Protein AF-A0A2S7L2B2-F1 (afdb_monomer_lite)

Structure (mmCIF, N/CA/C/O backbone):
data_AF-A0A2S7L2B2-F1
#
_entry.id   AF-A0A2S7L2B2-F1
#
loop_
_atom_site.group_PDB
_atom_site.id
_atom_site.type_symbol
_atom_site.label_atom_id
_atom_site.label_alt_id
_atom_site.label_comp_id
_atom_site.label_asym_id
_atom_site.label_entity_id
_atom_site.label_seq_id
_atom_site.pdbx_PDB_ins_code
_atom_site.Cartn_x
_atom_site.Cartn_y
_atom_site.Cartn_z
_atom_site.occupancy
_atom_site.B_iso_or_equiv
_atom_site.auth_seq_id
_atom_site.auth_comp_id
_atom_site.auth_asym_id
_atom_site.auth_atom_id
_atom_site.pdbx_PDB_model_num
ATOM 1 N N . MET A 1 1 ? 0.426 -45.018 37.851 1.00 43.03 1 MET A N 1
ATOM 2 C CA . MET A 1 1 ? 1.052 -44.126 36.850 1.00 43.03 1 MET A CA 1
ATOM 3 C C . MET A 1 1 ? -0.044 -43.405 36.072 1.00 43.03 1 MET A C 1
ATOM 5 O O . MET A 1 1 ? -0.563 -43.956 35.114 1.00 43.03 1 MET A O 1
ATOM 9 N N . LYS A 1 2 ? -0.453 -42.211 36.516 1.00 37.59 2 LYS A N 1
ATOM 10 C CA . LYS A 1 2 ? -1.271 -41.289 35.715 1.00 37.59 2 LYS A CA 1
ATOM 11 C C . LYS A 1 2 ? -0.342 -40.147 35.320 1.00 37.59 2 LYS A C 1
ATOM 13 O O . LYS A 1 2 ? 0.119 -39.420 36.193 1.00 37.59 2 LYS A O 1
ATOM 18 N N . LYS A 1 3 ? 0.009 -40.067 34.036 1.00 42.34 3 LYS A N 1
ATOM 19 C CA . LYS A 1 3 ? 0.736 -38.924 33.480 1.00 42.34 3 LYS A CA 1
ATOM 20 C C . LYS A 1 3 ? -0.211 -37.726 33.550 1.00 42.34 3 LYS A C 1
ATOM 22 O O . LYS A 1 3 ? -1.186 -37.672 32.808 1.00 42.34 3 LYS A O 1
ATOM 27 N N . LEU A 1 4 ? 0.031 -36.838 34.507 1.00 37.41 4 LEU A N 1
ATOM 28 C CA . LEU A 1 4 ? -0.617 -35.538 34.593 1.00 37.41 4 LEU A CA 1
ATOM 29 C C . LEU A 1 4 ? -0.019 -34.690 33.468 1.00 37.41 4 LEU A C 1
ATOM 31 O O . LEU A 1 4 ? 1.122 -34.249 33.567 1.00 37.41 4 LEU A O 1
ATOM 35 N N . TYR A 1 5 ? -0.749 -34.555 32.361 1.00 43.72 5 TYR A N 1
ATOM 36 C CA . TYR A 1 5 ? -0.417 -33.574 31.336 1.00 43.72 5 TYR A CA 1
ATOM 37 C C . TYR A 1 5 ? -0.595 -32.193 31.966 1.00 43.72 5 TYR A C 1
ATOM 39 O O . TYR A 1 5 ? -1.714 -31.738 32.193 1.00 43.72 5 TYR A O 1
ATOM 47 N N . LEU A 1 6 ? 0.528 -31.563 32.300 1.00 42.09 6 LEU A N 1
ATOM 48 C CA . LEU A 1 6 ? 0.604 -30.139 32.568 1.00 42.09 6 LEU A CA 1
ATOM 49 C C . LEU A 1 6 ? 0.224 -29.436 31.260 1.00 42.09 6 LEU A C 1
ATOM 51 O O . LEU A 1 6 ? 1.034 -29.341 30.342 1.00 42.09 6 LEU A O 1
ATOM 55 N N . LEU A 1 7 ? -1.037 -29.019 31.150 1.00 49.44 7 LEU A N 1
ATOM 56 C CA . LEU A 1 7 ? -1.476 -28.059 30.146 1.00 49.44 7 LEU A CA 1
ATOM 57 C C . LEU A 1 7 ? -0.736 -26.758 30.465 1.00 49.44 7 LEU A C 1
ATOM 59 O O . LEU A 1 7 ? -1.117 -26.010 31.364 1.00 49.44 7 LEU A O 1
ATOM 63 N N . LEU A 1 8 ? 0.392 -26.551 29.791 1.00 44.84 8 LEU A N 1
ATOM 64 C CA . LEU A 1 8 ? 1.130 -25.302 29.809 1.00 44.84 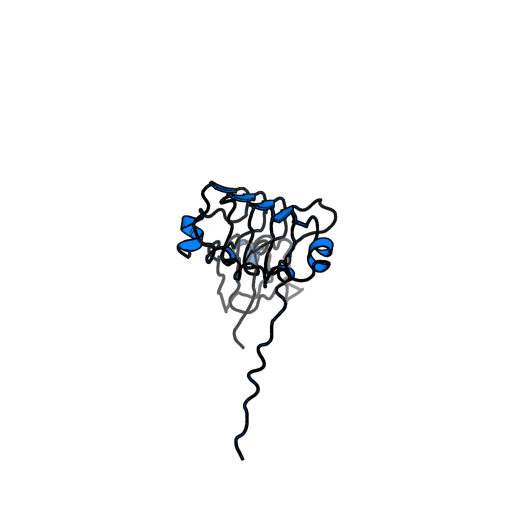8 LEU A CA 1
ATOM 65 C C . LEU A 1 8 ? 0.244 -24.272 29.092 1.00 44.84 8 LEU A C 1
ATOM 67 O O . LEU A 1 8 ? 0.303 -24.131 27.874 1.00 44.84 8 LEU A O 1
ATOM 71 N N . LEU A 1 9 ? -0.649 -23.609 29.831 1.00 51.00 9 LEU A N 1
ATOM 72 C CA . LEU A 1 9 ? -1.279 -22.375 29.373 1.00 51.00 9 LEU A CA 1
ATOM 73 C C . LEU A 1 9 ? -0.153 -21.348 29.258 1.00 51.00 9 LEU A C 1
ATOM 75 O O . LEU A 1 9 ? 0.215 -20.699 30.236 1.00 51.00 9 LEU A O 1
ATOM 79 N N . ILE A 1 10 ? 0.454 -21.260 28.077 1.00 50.72 10 ILE A N 1
ATOM 80 C CA . ILE A 1 10 ? 1.331 -20.149 27.736 1.00 50.72 10 ILE A CA 1
ATOM 81 C C . ILE A 1 10 ? 0.411 -18.930 27.678 1.00 50.72 10 ILE A C 1
ATOM 83 O O . ILE A 1 10 ? -0.297 -18.723 26.696 1.00 50.72 10 ILE A O 1
ATOM 87 N N . PHE A 1 11 ? 0.378 -18.143 28.754 1.00 49.44 11 PHE A N 1
ATOM 88 C CA . PHE A 1 11 ? -0.025 -16.746 28.657 1.00 49.44 11 PHE A CA 1
ATOM 89 C C . PHE A 1 11 ? 1.042 -16.072 27.798 1.00 49.44 11 PHE A C 1
ATOM 91 O O . PHE A 1 11 ? 2.100 -15.683 28.289 1.00 49.44 11 PHE A O 1
ATOM 98 N N . ILE A 1 12 ? 0.806 -16.020 26.489 1.00 56.88 12 ILE A N 1
ATOM 99 C CA . ILE A 1 12 ? 1.564 -15.131 25.620 1.00 56.88 12 ILE A CA 1
ATOM 100 C C . ILE A 1 12 ? 1.158 -13.738 26.097 1.00 56.88 12 ILE A C 1
ATOM 102 O O . ILE A 1 12 ? -0.015 -13.377 26.006 1.00 56.88 12 ILE A O 1
ATOM 106 N N . TYR A 1 13 ? 2.082 -13.008 26.721 1.00 56.88 13 TYR A N 1
ATOM 107 C CA . TYR A 1 13 ? 1.824 -11.633 27.125 1.00 56.88 13 TYR A CA 1
ATOM 108 C C . TYR A 1 13 ? 1.540 -10.833 25.856 1.00 56.88 13 TYR A C 1
ATOM 110 O O . TYR A 1 13 ? 2.442 -10.556 25.071 1.00 56.88 13 TYR A O 1
ATOM 118 N N . GLN A 1 14 ? 0.267 -10.526 25.633 1.00 69.38 14 GLN A N 1
ATOM 119 C CA . GLN A 1 14 ? -0.163 -9.646 24.563 1.00 69.38 14 GLN A CA 1
ATOM 120 C C . GLN A 1 14 ? 0.302 -8.235 24.905 1.00 69.38 14 GLN A C 1
ATOM 122 O O . GLN A 1 14 ? -0.157 -7.638 25.882 1.00 69.38 14 GLN A O 1
ATOM 127 N N . LEU A 1 15 ? 1.268 -7.723 24.142 1.00 82.69 15 LEU A N 1
ATOM 128 C CA . LEU A 1 15 ? 1.763 -6.375 24.356 1.00 82.69 15 LEU A CA 1
ATOM 129 C C . LEU A 1 15 ? 0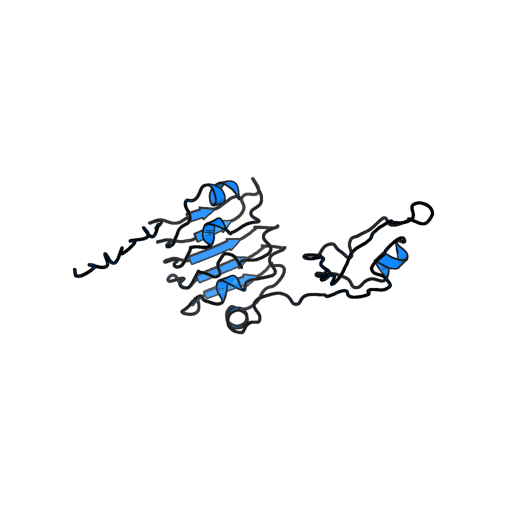.735 -5.371 23.838 1.00 82.69 15 LEU A C 1
ATOM 131 O O . LEU A 1 15 ? 0.249 -5.493 22.711 1.00 82.69 15 LEU A O 1
ATOM 135 N N . SER A 1 16 ? 0.410 -4.392 24.677 1.00 87.75 16 SER A N 1
ATOM 136 C CA . SER A 1 16 ? -0.513 -3.312 24.346 1.00 87.75 16 SER A CA 1
ATOM 137 C C . SER A 1 16 ? 0.152 -1.961 24.585 1.00 87.75 16 SER A C 1
ATOM 139 O O . SER A 1 16 ? 0.752 -1.758 25.642 1.00 87.75 16 SER A O 1
ATOM 141 N N . TYR A 1 17 ? 0.004 -1.031 23.645 1.00 92.44 17 TYR A N 1
ATOM 142 C CA . TYR A 1 17 ? 0.287 0.386 23.883 1.00 92.44 17 TYR A CA 1
ATOM 143 C C . TYR A 1 17 ? -0.989 1.063 24.386 1.00 92.44 17 TYR A C 1
ATOM 145 O O . TYR A 1 17 ? -2.046 0.906 23.783 1.00 92.44 17 TYR A O 1
ATOM 153 N N . SER A 1 18 ? -0.913 1.803 25.494 1.00 93.69 18 SER A N 1
ATOM 154 C CA . SER A 1 18 ? -2.080 2.458 26.121 1.00 93.69 18 SER A CA 1
ATOM 155 C C . SER A 1 18 ? -2.261 3.925 25.706 1.00 93.69 18 SER A C 1
ATOM 157 O O . SER A 1 18 ? -2.827 4.719 26.455 1.00 93.69 18 SER A O 1
ATOM 159 N N . GLN A 1 19 ? -1.696 4.299 24.562 1.00 93.12 19 GLN A N 1
ATOM 160 C CA . GLN A 1 19 ? -1.620 5.664 24.054 1.00 93.12 19 GLN A CA 1
ATOM 161 C C . GLN A 1 19 ? -1.636 5.655 22.525 1.00 93.12 19 GLN A C 1
ATOM 163 O O . GLN A 1 19 ? -1.496 4.597 21.906 1.00 93.12 19 GLN A O 1
ATOM 168 N N . ASP A 1 20 ? -1.747 6.846 21.942 1.00 97.56 20 ASP A N 1
ATOM 169 C CA . ASP A 1 20 ? -1.513 7.052 20.518 1.00 97.56 20 ASP A CA 1
ATOM 170 C C . ASP A 1 20 ? -0.070 6.670 20.157 1.00 97.56 20 ASP A C 1
ATOM 172 O O . ASP A 1 20 ? 0.879 6.956 20.901 1.00 97.56 20 ASP A O 1
ATOM 176 N N . VAL A 1 21 ? 0.075 6.015 19.008 1.00 98.19 21 VAL A N 1
ATOM 177 C CA . VAL A 1 21 ? 1.350 5.598 18.428 1.00 98.19 21 VAL A CA 1
ATOM 178 C C . VAL A 1 21 ? 1.545 6.371 17.131 1.00 98.19 21 VAL A C 1
ATOM 180 O O . VAL A 1 21 ? 0.706 6.307 16.233 1.00 98.19 21 VAL A O 1
ATOM 183 N N . LEU A 1 22 ? 2.650 7.104 17.055 1.00 98.00 22 LEU A N 1
ATOM 184 C CA . LEU A 1 22 ? 3.111 7.795 15.860 1.00 98.00 22 LEU A CA 1
ATOM 185 C C . LEU A 1 22 ? 4.411 7.129 15.402 1.00 98.00 22 LEU A C 1
ATOM 187 O O . LEU A 1 22 ? 5.303 6.912 16.218 1.00 98.00 22 LEU A O 1
ATOM 191 N N . ILE A 1 23 ? 4.469 6.788 14.122 1.00 98.25 23 ILE A N 1
ATOM 192 C CA . ILE A 1 23 ? 5.625 6.221 13.430 1.00 98.25 23 ILE A CA 1
ATOM 193 C C . ILE A 1 23 ? 5.961 7.194 12.302 1.00 98.25 23 ILE A C 1
ATOM 195 O O . ILE A 1 23 ? 5.134 7.379 11.403 1.00 98.25 23 ILE A O 1
ATOM 199 N N . GLU A 1 24 ? 7.138 7.817 12.360 1.00 97.38 24 GLU A N 1
ATOM 200 C CA . GLU A 1 24 ? 7.567 8.840 11.396 1.00 97.38 24 GLU A CA 1
ATOM 201 C C . GLU A 1 24 ? 8.648 8.329 10.436 1.00 97.38 24 GLU A C 1
ATOM 203 O O . GLU A 1 24 ? 8.858 8.903 9.370 1.00 97.38 24 GLU A O 1
ATOM 208 N N . ASN A 1 25 ? 9.296 7.213 10.767 1.00 97.19 25 ASN A N 1
ATOM 209 C CA . ASN A 1 25 ? 10.296 6.554 9.932 1.00 97.19 25 ASN A CA 1
ATOM 210 C C . ASN A 1 25 ? 10.405 5.046 10.250 1.00 97.19 25 ASN A C 1
ATOM 212 O O . ASN A 1 25 ? 9.752 4.542 11.170 1.00 97.19 25 ASN A O 1
ATOM 216 N N . GLN A 1 26 ? 11.230 4.307 9.495 1.00 97.56 26 GLN A N 1
ATOM 217 C CA . GLN A 1 26 ? 11.428 2.870 9.723 1.00 97.56 26 GLN A CA 1
ATOM 218 C C . GLN A 1 26 ? 12.060 2.580 11.091 1.00 97.56 26 GLN A C 1
ATOM 220 O O . GLN A 1 26 ? 11.668 1.621 11.748 1.00 97.56 26 GLN A O 1
ATOM 225 N N . ALA A 1 27 ? 12.982 3.421 11.568 1.00 96.31 27 ALA A N 1
ATOM 226 C CA . ALA A 1 27 ? 13.627 3.221 12.865 1.00 96.31 27 ALA A CA 1
ATOM 227 C C . ALA A 1 27 ? 12.642 3.319 14.046 1.00 96.31 27 ALA A C 1
ATOM 229 O O . ALA A 1 27 ? 12.778 2.564 15.013 1.00 96.31 27 ALA A O 1
ATOM 230 N N . ASP A 1 28 ? 11.635 4.195 13.968 1.00 96.88 28 ASP A N 1
ATOM 231 C CA . ASP A 1 28 ? 10.563 4.284 14.964 1.00 96.88 28 ASP A CA 1
ATOM 232 C C . ASP A 1 28 ? 9.788 2.971 15.047 1.00 96.88 28 ASP A C 1
ATOM 234 O O . ASP A 1 28 ? 9.546 2.459 16.142 1.00 96.88 28 ASP A O 1
ATOM 238 N N . LEU A 1 29 ? 9.428 2.411 13.889 1.00 96.56 29 LEU A N 1
ATOM 239 C CA . LEU A 1 29 ? 8.698 1.153 13.793 1.00 96.56 29 LEU A CA 1
ATOM 240 C C . LEU A 1 29 ? 9.550 -0.041 14.242 1.00 96.56 29 LEU A C 1
ATOM 242 O O . LEU A 1 29 ? 9.088 -0.867 15.033 1.00 96.56 29 LEU A O 1
ATOM 246 N N . ASP A 1 30 ? 10.798 -0.118 13.792 1.00 95.94 30 ASP A N 1
ATOM 247 C CA . ASP A 1 30 ? 11.749 -1.168 14.166 1.00 95.94 30 ASP A CA 1
ATOM 248 C C . ASP A 1 30 ? 12.057 -1.140 15.672 1.00 95.94 30 ASP A C 1
ATOM 250 O O . ASP A 1 30 ? 12.296 -2.179 16.293 1.00 95.94 30 ASP A O 1
ATOM 254 N N . GLY A 1 31 ? 12.008 0.051 16.276 1.00 95.31 31 GLY A N 1
ATOM 255 C CA . GLY A 1 31 ? 12.161 0.272 17.711 1.00 95.31 31 GLY A CA 1
ATOM 256 C C . GLY A 1 31 ? 10.946 -0.135 18.551 1.00 95.31 31 GLY A C 1
ATOM 257 O O . GLY A 1 31 ? 11.069 -0.250 19.778 1.00 95.31 31 GLY A O 1
ATOM 258 N N . LEU A 1 32 ? 9.781 -0.377 17.939 1.00 93.62 32 LEU A N 1
ATOM 259 C CA . LEU A 1 32 ? 8.618 -0.883 18.660 1.00 93.62 32 LEU A CA 1
ATOM 260 C C . LEU A 1 32 ? 8.838 -2.335 19.072 1.00 93.62 32 LEU A C 1
ATOM 262 O O . LEU A 1 32 ? 9.365 -3.167 18.338 1.00 93.62 32 LEU A O 1
ATOM 266 N N . THR A 1 33 ? 8.346 -2.676 20.259 1.00 94.00 33 THR A N 1
ATOM 267 C CA . THR A 1 33 ? 8.105 -4.086 20.554 1.00 94.00 33 THR A CA 1
ATOM 268 C C . THR A 1 33 ? 6.775 -4.461 19.890 1.00 94.00 33 THR A C 1
ATOM 270 O O . THR A 1 33 ? 5.799 -3.745 20.130 1.00 94.00 33 THR A O 1
ATOM 273 N N . PRO A 1 34 ? 6.698 -5.541 19.084 1.00 94.69 34 PRO A N 1
ATOM 274 C CA . PRO A 1 34 ? 5.518 -5.849 18.277 1.00 94.69 34 PRO A CA 1
ATOM 275 C C . PRO A 1 34 ? 4.216 -5.856 19.094 1.00 94.69 34 PRO A C 1
ATOM 277 O O . PRO A 1 34 ? 4.050 -6.698 19.989 1.00 94.69 34 PRO A O 1
ATOM 280 N N . PRO A 1 35 ? 3.288 -4.916 18.838 1.00 96.12 35 PRO A N 1
ATOM 281 C CA . PRO A 1 35 ? 2.053 -4.834 19.592 1.00 96.12 35 PRO A CA 1
ATOM 282 C C . PRO A 1 35 ? 1.010 -5.813 19.083 1.00 96.12 35 PRO A C 1
ATOM 284 O O . PRO A 1 35 ? 0.929 -6.127 17.904 1.00 96.12 35 PRO A O 1
ATOM 287 N N . THR A 1 36 ? 0.135 -6.217 19.993 1.00 97.25 36 THR A N 1
ATOM 288 C CA . THR A 1 36 ? -1.134 -6.880 19.664 1.00 97.25 36 THR A CA 1
ATOM 289 C C . THR A 1 36 ? -2.310 -5.911 19.727 1.00 97.25 36 THR A C 1
ATOM 291 O O . THR A 1 36 ? -3.303 -6.096 19.027 1.00 97.25 36 THR A O 1
ATOM 294 N N . THR A 1 37 ? -2.203 -4.858 20.543 1.00 97.38 37 THR A N 1
ATOM 295 C CA . THR A 1 37 ? -3.242 -3.836 20.707 1.00 97.38 37 THR A CA 1
ATOM 296 C C . THR A 1 37 ? -2.633 -2.441 20.821 1.00 97.38 37 THR A C 1
ATOM 298 O O . THR A 1 37 ? -1.634 -2.239 21.513 1.00 97.38 37 THR A O 1
ATOM 301 N N . ILE A 1 38 ? -3.281 -1.460 20.201 1.00 98.06 38 ILE A N 1
ATOM 302 C CA . ILE A 1 38 ? -3.036 -0.032 20.408 1.00 98.06 38 ILE A CA 1
ATOM 303 C C . ILE A 1 38 ? -4.328 0.586 20.947 1.00 98.06 38 ILE A C 1
ATOM 305 O O . ILE A 1 38 ? -5.352 0.642 20.265 1.00 98.06 38 ILE A O 1
ATOM 309 N N . THR A 1 39 ? -4.289 1.031 22.200 1.00 96.50 39 THR A N 1
ATOM 310 C CA . THR A 1 39 ? -5.390 1.733 22.869 1.00 96.50 39 THR A CA 1
ATOM 311 C C . THR A 1 39 ? -5.257 3.231 22.599 1.00 96.50 39 THR A C 1
ATOM 313 O O . THR A 1 39 ? -4.876 4.008 23.472 1.00 96.50 39 THR A O 1
ATOM 316 N N . GLY A 1 40 ? -5.499 3.612 21.350 1.00 96.69 40 GLY A N 1
ATOM 317 C CA . GLY A 1 40 ? -5.283 4.953 20.820 1.00 96.69 40 GLY A CA 1
ATOM 318 C C . GLY A 1 40 ? -5.354 4.952 19.298 1.00 96.69 40 GLY A C 1
ATOM 319 O O . GLY A 1 40 ? -5.812 3.979 18.689 1.00 96.69 40 GLY A O 1
ATOM 320 N N . ASN A 1 41 ? -4.912 6.047 18.694 1.00 98.38 41 ASN A N 1
ATOM 321 C CA . ASN A 1 41 ? -4.687 6.151 17.256 1.00 98.38 41 ASN A CA 1
ATOM 322 C C . ASN A 1 41 ? -3.362 5.488 16.861 1.00 98.38 41 ASN A C 1
ATOM 324 O O . ASN A 1 41 ? -2.393 5.535 17.620 1.00 98.38 41 ASN A O 1
ATOM 328 N N . LEU A 1 42 ? -3.316 4.920 15.658 1.00 98.62 42 LEU A N 1
ATOM 329 C CA . LEU A 1 42 ? -2.074 4.556 14.983 1.00 98.62 42 LEU A CA 1
ATOM 330 C C . LEU A 1 42 ? -1.886 5.483 13.782 1.00 98.62 42 LEU A C 1
ATOM 332 O O . LEU A 1 42 ? -2.696 5.460 12.854 1.00 98.62 42 LEU A O 1
ATOM 336 N N . SER A 1 43 ? -0.811 6.263 13.805 1.00 98.75 43 SER A N 1
ATOM 337 C CA . SER A 1 43 ? -0.412 7.168 12.731 1.00 98.75 43 SER A CA 1
ATOM 338 C C . SER A 1 43 ? 0.938 6.733 12.168 1.00 98.75 43 SER A C 1
ATOM 340 O O . SER A 1 43 ? 1.927 6.722 12.891 1.00 98.75 43 SER A O 1
ATOM 342 N N . ILE A 1 44 ? 0.978 6.391 10.883 1.00 98.62 44 ILE A N 1
ATOM 343 C CA . ILE A 1 44 ? 2.187 6.054 10.122 1.00 98.62 44 ILE A CA 1
ATOM 344 C C . ILE A 1 44 ? 2.375 7.157 9.084 1.00 98.62 44 ILE A C 1
ATOM 346 O O . ILE A 1 44 ? 1.712 7.159 8.040 1.00 98.62 44 ILE A O 1
ATOM 350 N N . ILE A 1 45 ? 3.184 8.159 9.418 1.00 98.12 45 ILE A N 1
ATOM 351 C CA . ILE A 1 45 ? 3.287 9.397 8.646 1.00 98.12 45 ILE A CA 1
ATOM 352 C C . ILE A 1 45 ? 4.750 9.774 8.492 1.00 98.12 45 ILE A C 1
ATOM 354 O O . ILE A 1 45 ? 5.325 10.306 9.433 1.00 98.12 45 ILE A O 1
ATOM 358 N N . SER A 1 46 ? 5.330 9.547 7.310 1.00 95.81 46 SER A N 1
ATOM 359 C CA . SER A 1 46 ? 6.735 9.891 7.091 1.00 95.81 46 SER A CA 1
ATOM 360 C C . SER A 1 46 ? 7.001 11.382 7.316 1.00 95.81 46 SER A C 1
ATOM 362 O O . SER A 1 46 ? 6.302 12.243 6.765 1.00 95.81 46 SER A O 1
ATOM 364 N N . ASP A 1 47 ? 8.042 11.686 8.089 1.00 93.38 47 ASP A N 1
ATOM 365 C CA . ASP A 1 47 ? 8.586 13.038 8.259 1.00 93.38 47 ASP A CA 1
ATOM 366 C C . ASP A 1 47 ? 9.686 13.373 7.228 1.00 93.38 47 ASP A C 1
ATOM 368 O O . ASP A 1 47 ? 10.195 14.498 7.190 1.00 93.38 47 ASP A O 1
ATOM 372 N N . GLY A 1 48 ? 10.037 12.409 6.369 1.00 90.75 48 GLY A N 1
ATOM 373 C CA . GLY A 1 48 ? 11.107 12.505 5.377 1.00 90.75 48 GLY A CA 1
ATOM 374 C C . GLY A 1 48 ? 12.522 12.303 5.931 1.00 90.75 48 GLY A C 1
ATOM 375 O O . GLY A 1 48 ? 13.482 12.535 5.194 1.00 90.75 48 GLY A O 1
ATOM 376 N N . SER A 1 49 ? 12.676 11.911 7.201 1.00 88.94 49 SER A N 1
ATOM 377 C CA . SER A 1 49 ? 13.983 11.602 7.798 1.00 88.94 49 SER A CA 1
ATOM 378 C C . SER A 1 49 ? 14.542 10.259 7.327 1.00 88.94 49 SER A C 1
ATOM 380 O O . SER A 1 49 ? 15.748 10.150 7.098 1.00 88.94 49 SER A O 1
ATOM 382 N N . ASP A 1 50 ? 13.667 9.272 7.153 1.00 92.44 50 ASP A N 1
ATOM 383 C CA . ASP A 1 50 ? 13.937 7.965 6.565 1.00 92.44 50 ASP A CA 1
ATOM 384 C C . ASP A 1 50 ? 12.616 7.364 6.055 1.00 92.44 50 ASP A C 1
ATOM 386 O O . ASP A 1 50 ? 11.519 7.740 6.486 1.00 92.44 50 ASP A O 1
ATOM 390 N N . ASP A 1 51 ? 12.718 6.468 5.082 1.00 94.50 51 ASP A N 1
ATOM 391 C CA . ASP A 1 51 ? 11.560 5.925 4.394 1.00 94.50 51 ASP A CA 1
ATOM 392 C C . ASP A 1 51 ? 10.940 4.747 5.163 1.00 94.50 51 ASP A C 1
ATOM 394 O O . ASP A 1 51 ? 11.647 3.866 5.636 1.00 94.50 51 ASP A O 1
ATOM 398 N N . ILE A 1 52 ? 9.606 4.669 5.210 1.00 97.75 52 ILE A N 1
ATOM 399 C CA . ILE A 1 52 ? 8.877 3.502 5.737 1.00 97.75 52 ILE A CA 1
ATOM 400 C C . ILE A 1 52 ? 8.536 2.573 4.570 1.00 97.75 52 ILE A C 1
ATOM 402 O O . ILE A 1 52 ? 7.790 2.960 3.664 1.00 97.75 52 ILE A O 1
ATOM 406 N N . PHE A 1 53 ? 9.056 1.346 4.593 1.00 95.94 53 PHE A N 1
ATOM 407 C CA . PHE A 1 53 ? 8.840 0.350 3.533 1.00 95.94 53 PHE A CA 1
ATOM 408 C C . PHE A 1 53 ? 8.426 -1.028 4.043 1.00 95.94 53 PHE A C 1
ATOM 410 O O . PHE A 1 53 ? 7.879 -1.802 3.257 1.00 95.94 53 PHE A O 1
ATOM 417 N N . ASP A 1 54 ? 8.667 -1.325 5.320 1.00 97.12 54 ASP A N 1
ATOM 418 C CA . ASP A 1 54 ? 8.371 -2.614 5.935 1.00 97.12 54 ASP A CA 1
ATOM 419 C C . ASP A 1 54 ? 7.475 -2.419 7.162 1.00 97.12 54 ASP A C 1
ATOM 421 O O . ASP A 1 54 ? 7.844 -1.714 8.101 1.00 97.12 54 ASP A O 1
ATOM 425 N N . LEU A 1 55 ? 6.294 -3.048 7.156 1.00 98.50 55 LEU A N 1
ATOM 426 C CA . LEU A 1 55 ? 5.340 -3.007 8.263 1.00 98.50 55 LEU A CA 1
ATOM 427 C C . LEU A 1 55 ? 5.366 -4.287 9.111 1.00 98.50 55 LEU A C 1
ATOM 429 O O . LEU A 1 55 ? 4.522 -4.446 9.996 1.00 98.50 55 LEU A O 1
ATOM 433 N N . SER A 1 56 ? 6.333 -5.183 8.896 1.00 97.19 56 SER A N 1
ATOM 434 C CA . SER A 1 56 ? 6.420 -6.504 9.531 1.00 97.19 56 SER A CA 1
ATOM 435 C C . SER A 1 56 ? 6.396 -6.461 11.062 1.00 97.19 56 SER A C 1
ATOM 437 O O . SER A 1 56 ? 5.796 -7.333 11.700 1.00 97.19 56 SER A O 1
ATOM 439 N N . ASN A 1 57 ? 6.938 -5.404 11.678 1.00 97.00 57 ASN A N 1
ATOM 440 C CA . ASN A 1 57 ? 6.881 -5.195 13.130 1.00 97.00 57 ASN A CA 1
ATOM 441 C C . ASN A 1 57 ? 5.454 -4.948 13.671 1.00 97.00 57 ASN A C 1
ATOM 443 O O . ASN A 1 57 ? 5.210 -5.093 14.872 1.00 97.00 57 ASN A O 1
ATOM 447 N N . LEU A 1 58 ? 4.487 -4.638 12.801 1.00 98.06 58 LEU A N 1
ATOM 448 C CA . LEU A 1 58 ? 3.053 -4.573 13.109 1.00 98.06 58 LEU A CA 1
ATOM 449 C C . LEU A 1 58 ? 2.316 -5.888 12.802 1.00 98.06 58 LEU A C 1
ATOM 451 O O . LEU A 1 58 ? 1.109 -5.965 13.016 1.00 98.06 58 LEU A O 1
ATOM 455 N N . GLY A 1 59 ? 3.019 -6.948 12.386 1.00 97.38 59 GLY A N 1
ATOM 456 C CA . GLY A 1 59 ? 2.441 -8.231 11.963 1.00 97.38 59 GLY A CA 1
ATOM 457 C C . GLY A 1 59 ? 1.567 -8.948 12.995 1.00 97.38 59 GLY A C 1
ATOM 458 O O . GLY A 1 59 ? 0.730 -9.783 12.653 1.00 97.38 59 GLY A O 1
ATOM 459 N N . SER A 1 60 ? 1.748 -8.624 14.278 1.00 96.75 60 SER A N 1
ATOM 460 C CA . SER A 1 60 ? 0.955 -9.169 15.390 1.00 96.75 60 SER A CA 1
ATOM 461 C C . SER A 1 60 ? -0.204 -8.267 15.825 1.00 96.75 60 SER A C 1
ATOM 463 O O . SER A 1 60 ? -0.941 -8.644 16.738 1.00 96.75 60 SER A O 1
ATOM 465 N N . LEU A 1 61 ? -0.364 -7.086 15.221 1.00 98.38 61 LEU A N 1
ATOM 466 C CA . LEU A 1 61 ? -1.356 -6.099 15.629 1.00 98.38 61 LEU A CA 1
ATOM 467 C C . LEU A 1 61 ? -2.760 -6.582 15.263 1.00 98.38 61 LEU A C 1
ATOM 469 O O . LEU A 1 61 ? -3.071 -6.791 14.098 1.00 98.38 61 LEU A O 1
ATOM 473 N N . VAL A 1 62 ? -3.618 -6.728 16.271 1.00 98.31 62 VAL A N 1
ATOM 474 C CA . VAL A 1 62 ? -4.995 -7.222 16.121 1.00 98.31 62 VAL A CA 1
ATOM 475 C C . VAL A 1 62 ? -6.012 -6.097 16.273 1.00 98.31 62 VAL A C 1
ATOM 477 O O . VAL A 1 62 ? -7.038 -6.086 15.592 1.00 98.31 62 VAL A O 1
ATOM 480 N N . THR A 1 63 ? -5.760 -5.150 17.181 1.00 98.12 63 THR A N 1
ATOM 481 C CA . THR A 1 63 ? -6.740 -4.117 17.550 1.00 98.12 63 THR A CA 1
ATOM 482 C C . THR A 1 63 ? -6.128 -2.724 17.622 1.00 98.12 63 THR A C 1
ATOM 484 O O . THR A 1 63 ? -5.128 -2.510 18.305 1.00 98.12 63 THR A O 1
ATOM 487 N N . ILE A 1 64 ? -6.811 -1.759 17.010 1.00 98.56 64 ILE A N 1
ATOM 488 C CA . ILE A 1 64 ? -6.637 -0.321 17.227 1.00 98.56 64 ILE A CA 1
ATOM 489 C C . ILE A 1 64 ? -7.955 0.203 17.802 1.00 98.56 64 ILE A C 1
ATOM 491 O O . ILE A 1 64 ? -9.014 0.044 17.196 1.00 98.56 64 ILE A O 1
ATOM 495 N N . THR A 1 65 ? -7.947 0.812 18.987 1.00 98.06 65 THR A N 1
ATOM 496 C CA . THR A 1 65 ? -9.202 1.323 19.572 1.00 98.06 65 THR A CA 1
ATOM 497 C C . THR A 1 65 ? -9.602 2.689 19.019 1.00 98.06 65 THR A C 1
ATOM 499 O O . THR A 1 65 ? -10.768 3.060 19.114 1.00 98.06 65 THR A O 1
ATOM 502 N N . GLY A 1 66 ? -8.643 3.450 18.491 1.00 97.88 66 GLY A N 1
ATOM 503 C CA . GLY A 1 66 ? -8.855 4.737 17.839 1.00 97.88 66 GLY A CA 1
ATOM 504 C C . GLY A 1 66 ? -8.932 4.601 16.321 1.00 97.88 66 GLY A C 1
ATOM 505 O O . GLY A 1 66 ? -9.644 3.745 15.794 1.00 97.88 66 GLY A O 1
ATOM 506 N N . THR A 1 67 ? -8.217 5.482 15.629 1.00 98.12 67 THR A N 1
ATOM 507 C CA . THR A 1 67 ? -8.197 5.591 14.165 1.00 98.12 67 THR A CA 1
ATOM 508 C C . THR A 1 67 ? -6.902 5.040 13.569 1.00 98.12 67 THR A C 1
ATOM 510 O O . THR A 1 67 ? -5.880 4.977 14.257 1.00 98.12 67 THR A O 1
ATOM 513 N N . LEU A 1 68 ? -6.952 4.643 12.295 1.00 98.75 68 LEU A N 1
ATOM 514 C CA . LEU A 1 68 ? -5.772 4.290 11.506 1.00 98.75 68 LEU A CA 1
ATOM 515 C C . LEU A 1 68 ? -5.492 5.396 10.486 1.00 98.75 68 LEU A C 1
ATOM 517 O O . LEU A 1 68 ? -6.344 5.694 9.645 1.00 98.75 68 LEU A O 1
ATOM 521 N N . ILE A 1 69 ? -4.295 5.973 10.546 1.00 98.88 69 ILE A N 1
ATOM 522 C CA . ILE A 1 69 ? -3.817 6.995 9.617 1.00 98.88 69 ILE A CA 1
ATOM 523 C C . ILE A 1 69 ? -2.509 6.506 8.989 1.00 98.88 69 ILE A C 1
ATOM 525 O O . ILE A 1 69 ? -1.551 6.231 9.701 1.00 98.88 69 ILE A O 1
ATOM 529 N N . ILE A 1 70 ? -2.458 6.413 7.660 1.00 98.81 70 ILE A N 1
ATOM 530 C CA . ILE A 1 70 ? -1.248 6.077 6.895 1.00 98.81 70 ILE A CA 1
ATOM 531 C C . ILE A 1 70 ? -1.076 7.126 5.801 1.00 98.81 70 ILE A C 1
ATOM 533 O O . ILE A 1 70 ? -1.830 7.145 4.822 1.00 98.81 70 ILE A O 1
ATOM 537 N N . GLN A 1 71 ? -0.123 8.040 5.961 1.00 98.56 71 GLN A N 1
ATOM 538 C CA . GLN A 1 71 ? 0.013 9.177 5.055 1.00 98.56 71 GLN A CA 1
ATOM 539 C C . GLN A 1 71 ? 1.452 9.485 4.668 1.00 98.56 71 GLN A C 1
ATOM 541 O O . GLN A 1 71 ? 2.359 9.366 5.476 1.00 98.56 71 GLN A O 1
ATOM 546 N N . ASN A 1 72 ? 1.637 9.977 3.444 1.00 97.94 72 ASN A N 1
ATOM 547 C CA . ASN A 1 72 ? 2.918 10.498 2.960 1.00 97.94 72 ASN A CA 1
ATOM 548 C C . ASN A 1 72 ? 4.085 9.495 3.040 1.00 97.94 72 ASN A C 1
ATOM 550 O O . ASN A 1 72 ? 5.217 9.918 3.216 1.00 97.94 72 ASN A O 1
ATOM 554 N N . ASN A 1 73 ? 3.842 8.191 2.883 1.00 98.25 73 ASN A N 1
ATOM 555 C CA . ASN A 1 73 ? 4.898 7.175 2.814 1.00 98.25 73 ASN A CA 1
ATOM 556 C C . ASN A 1 73 ? 5.151 6.827 1.334 1.00 98.25 73 ASN A C 1
ATOM 558 O O . ASN A 1 73 ? 4.440 5.987 0.774 1.00 98.25 73 ASN A O 1
ATOM 562 N N . PRO A 1 74 ? 6.086 7.506 0.640 1.00 95.69 74 PRO A N 1
ATOM 563 C CA . PRO A 1 74 ? 6.188 7.441 -0.817 1.00 95.69 74 PRO A CA 1
ATOM 564 C C . PRO A 1 74 ? 6.618 6.068 -1.336 1.00 95.69 74 PRO A C 1
ATOM 566 O O . PRO A 1 74 ? 6.204 5.701 -2.436 1.00 95.69 74 PRO A O 1
ATOM 569 N N . ILE A 1 75 ? 7.407 5.311 -0.566 1.00 95.44 75 ILE A N 1
ATOM 570 C CA . ILE A 1 75 ? 7.914 3.998 -0.990 1.00 95.44 75 ILE A CA 1
ATOM 571 C C . ILE A 1 75 ? 7.130 2.806 -0.430 1.00 95.44 75 ILE A C 1
ATOM 573 O O . ILE A 1 75 ? 7.254 1.709 -0.975 1.00 95.44 75 ILE A O 1
ATOM 577 N N . LEU A 1 76 ? 6.292 3.011 0.594 1.00 97.94 76 LEU A N 1
ATOM 578 C CA . LEU A 1 76 ? 5.426 1.967 1.137 1.00 97.94 76 LEU A CA 1
ATOM 579 C C . LEU A 1 76 ? 4.513 1.432 0.030 1.00 97.94 76 LEU A C 1
ATOM 581 O O . LEU 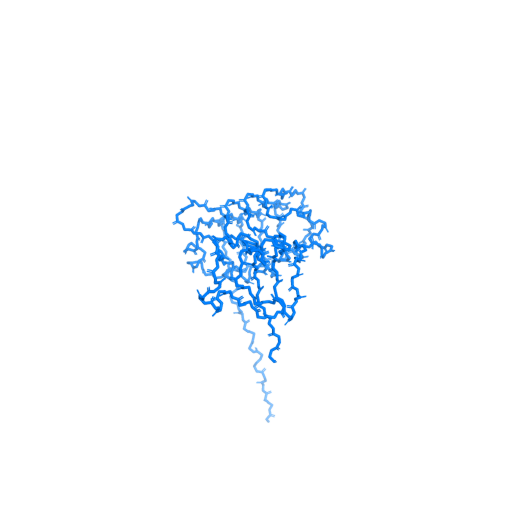A 1 76 ? 3.766 2.185 -0.597 1.00 97.94 76 LEU A O 1
ATOM 585 N N . SER A 1 77 ? 4.587 0.127 -0.218 1.00 96.81 77 SER A N 1
ATOM 586 C CA . SER A 1 77 ? 3.994 -0.484 -1.410 1.00 96.81 77 SER A CA 1
ATOM 587 C C . SER A 1 77 ? 2.777 -1.360 -1.112 1.00 96.81 77 SER A C 1
ATOM 589 O O . SER A 1 77 ? 1.901 -1.523 -1.966 1.00 96.81 77 SER A O 1
ATOM 591 N N . ASN A 1 78 ? 2.670 -1.879 0.108 1.00 98.06 78 ASN A N 1
ATOM 592 C CA . ASN A 1 78 ? 1.583 -2.750 0.534 1.00 98.06 78 ASN A CA 1
ATOM 593 C C . ASN A 1 78 ? 1.303 -2.597 2.038 1.00 98.06 78 ASN A C 1
ATOM 595 O O . ASN A 1 78 ? 2.115 -2.038 2.770 1.00 98.06 78 ASN A O 1
ATOM 599 N N . LEU A 1 79 ? 0.148 -3.100 2.477 1.00 98.69 79 LEU A N 1
ATOM 600 C CA . LEU A 1 79 ? -0.243 -3.199 3.887 1.00 98.69 79 LEU A CA 1
ATOM 601 C C . LEU A 1 79 ? -0.371 -4.657 4.344 1.00 98.69 79 LEU A C 1
ATOM 603 O O . LEU A 1 79 ? -1.098 -4.926 5.296 1.00 98.69 79 LEU A O 1
ATOM 607 N N . ASP A 1 80 ? 0.243 -5.613 3.646 1.00 97.69 80 ASP A N 1
ATOM 608 C CA . ASP A 1 80 ? -0.059 -7.039 3.823 1.00 97.69 80 ASP A CA 1
ATOM 609 C C . ASP A 1 80 ? 0.379 -7.561 5.203 1.00 97.69 80 ASP A C 1
ATOM 611 O O . ASP A 1 80 ? -0.281 -8.434 5.778 1.00 97.69 80 ASP A O 1
ATOM 615 N N . ASP A 1 81 ? 1.397 -6.939 5.803 1.00 98.44 81 ASP A N 1
ATOM 616 C CA . ASP A 1 81 ? 1.802 -7.197 7.188 1.00 98.44 81 ASP A CA 1
ATOM 617 C C . ASP A 1 81 ? 0.702 -6.854 8.205 1.00 98.44 81 ASP A C 1
ATOM 619 O O . ASP A 1 81 ? 0.685 -7.397 9.302 1.00 98.44 81 ASP A O 1
ATOM 623 N N . LEU A 1 82 ? -0.291 -6.030 7.856 1.00 98.50 82 LEU A N 1
ATOM 624 C CA . LEU A 1 82 ? -1.442 -5.753 8.725 1.00 98.50 82 LEU A CA 1
ATOM 625 C C . LEU A 1 82 ? -2.529 -6.838 8.667 1.00 98.50 82 LEU A C 1
ATOM 627 O O . LEU A 1 82 ? -3.592 -6.647 9.246 1.00 98.50 82 LEU A O 1
ATOM 631 N N . SER A 1 83 ? -2.290 -7.983 8.020 1.00 98.06 83 SER A N 1
ATOM 632 C CA . SER A 1 83 ? -3.276 -9.070 7.849 1.00 98.06 83 SER A CA 1
ATOM 633 C C . SER A 1 83 ? -3.869 -9.646 9.146 1.00 98.06 83 SER A C 1
ATOM 635 O O . SER A 1 83 ? -4.962 -10.219 9.113 1.00 98.06 83 SER A O 1
ATOM 637 N N . SER A 1 84 ? -3.191 -9.473 10.287 1.00 98.25 84 SER A N 1
ATOM 638 C CA . SER A 1 84 ? -3.702 -9.836 11.620 1.00 98.25 84 SER A CA 1
ATOM 639 C C . SER A 1 84 ? -4.702 -8.827 12.200 1.00 98.25 84 SER A C 1
ATOM 641 O O . SER A 1 84 ? -5.388 -9.147 13.174 1.00 98.25 84 SER A O 1
ATOM 643 N N . LEU A 1 85 ? -4.792 -7.616 11.638 1.00 98.50 85 LEU A N 1
ATOM 644 C CA . LEU A 1 85 ? -5.630 -6.536 12.148 1.00 98.50 85 LEU A CA 1
ATOM 645 C C . LEU A 1 85 ? -7.102 -6.847 11.875 1.00 98.50 85 LEU A C 1
ATOM 647 O O . LEU A 1 85 ? -7.555 -6.887 10.732 1.00 98.50 85 LEU A O 1
ATOM 651 N N . THR A 1 86 ? -7.874 -7.021 12.944 1.00 98.19 86 THR A N 1
ATOM 652 C CA . THR A 1 86 ? -9.303 -7.338 12.845 1.00 98.19 86 THR A CA 1
ATOM 653 C C . THR A 1 86 ? -10.199 -6.208 13.313 1.00 98.19 86 THR A C 1
ATOM 655 O O . THR A 1 86 ? -11.380 -6.233 12.996 1.00 98.19 86 THR A O 1
ATOM 658 N N . THR A 1 87 ? -9.693 -5.232 14.072 1.00 98.19 87 THR A N 1
ATOM 659 C CA . THR A 1 87 ? -10.559 -4.250 14.741 1.00 98.19 87 THR A CA 1
ATOM 660 C C . THR A 1 87 ? -9.963 -2.846 14.709 1.00 98.19 87 THR A C 1
ATOM 662 O O . THR A 1 87 ? -8.850 -2.636 15.190 1.00 98.19 87 THR A O 1
ATOM 665 N N . ILE A 1 88 ? -10.744 -1.873 14.223 1.00 98.25 88 ILE A N 1
ATOM 666 C CA . ILE A 1 88 ? -10.469 -0.429 14.327 1.00 98.25 88 ILE A CA 1
ATOM 667 C C . ILE A 1 88 ? -11.697 0.254 14.949 1.00 98.25 88 ILE A C 1
ATOM 669 O O . ILE A 1 88 ? -12.631 0.651 14.251 1.00 98.25 88 ILE A O 1
ATOM 673 N N . SER A 1 89 ? -11.739 0.358 16.279 1.00 96.75 89 SER A N 1
ATOM 674 C CA . SER A 1 89 ? -12.964 0.743 17.004 1.00 96.75 89 SER A CA 1
ATOM 675 C C . SER A 1 89 ? -13.352 2.216 16.849 1.00 96.75 89 SER A C 1
ATOM 677 O O . SER A 1 89 ? -14.529 2.545 16.991 1.00 96.75 89 SER A O 1
ATOM 679 N N . GLY A 1 90 ? -12.406 3.106 16.534 1.00 92.75 90 GLY A N 1
ATOM 680 C CA . GLY A 1 90 ? -12.695 4.512 16.238 1.00 92.75 90 GLY A CA 1
ATOM 681 C C . GLY A 1 90 ? -13.393 4.713 14.891 1.00 92.75 90 GLY A C 1
ATOM 682 O O . GLY A 1 90 ? -13.837 5.820 14.593 1.00 92.75 90 GLY A O 1
ATOM 683 N N . GLY A 1 91 ? -13.498 3.657 14.074 1.00 90.06 91 GLY A N 1
ATOM 684 C CA . GLY A 1 91 ? -14.288 3.636 12.844 1.00 90.06 91 GLY A CA 1
ATOM 685 C C . GLY A 1 91 ? -13.753 4.515 11.714 1.00 90.06 91 GLY A C 1
ATOM 686 O O . GLY A 1 91 ? -14.440 4.662 10.711 1.00 90.06 91 GLY A O 1
ATOM 687 N N . THR A 1 92 ? -12.562 5.104 11.848 1.00 97.75 92 THR A N 1
ATOM 688 C CA . THR A 1 92 ? -11.977 5.978 10.821 1.00 97.75 92 THR A CA 1
ATOM 689 C C . THR A 1 92 ? -10.683 5.386 10.280 1.00 97.75 92 THR A C 1
ATOM 691 O O . THR A 1 92 ? -9.776 5.068 11.055 1.00 97.75 92 THR A O 1
ATOM 694 N N . ILE A 1 93 ? -10.606 5.276 8.952 1.00 98.56 93 ILE A N 1
ATOM 695 C CA . ILE A 1 93 ? -9.405 4.889 8.205 1.00 98.56 93 ILE A CA 1
ATOM 696 C C . ILE A 1 93 ? -9.060 6.011 7.224 1.00 98.56 93 ILE A C 1
ATOM 698 O O . ILE A 1 93 ? -9.864 6.357 6.357 1.00 98.56 93 ILE A O 1
ATOM 702 N N . THR A 1 94 ? -7.843 6.536 7.324 1.00 98.75 94 THR A N 1
ATOM 703 C CA . THR A 1 94 ? -7.310 7.544 6.403 1.00 98.75 94 THR A CA 1
ATOM 704 C C . THR A 1 94 ? -6.008 7.031 5.806 1.00 98.75 94 THR A C 1
ATOM 706 O O . THR A 1 94 ? -5.022 6.883 6.520 1.00 98.75 94 THR A O 1
ATOM 709 N N . ILE A 1 95 ? -5.983 6.775 4.498 1.00 98.81 95 ILE A N 1
ATOM 710 C CA . ILE A 1 95 ? -4.793 6.292 3.788 1.00 98.81 95 ILE A CA 1
ATOM 711 C C . ILE A 1 95 ? -4.566 7.159 2.555 1.00 98.81 95 ILE A C 1
ATOM 713 O O . ILE A 1 95 ? -5.255 7.011 1.542 1.00 98.81 95 ILE A O 1
ATOM 717 N N . GLN A 1 96 ? -3.632 8.104 2.635 1.00 98.62 96 GLN A N 1
ATOM 718 C CA . GLN A 1 96 ? -3.477 9.117 1.592 1.00 98.62 96 GLN A CA 1
ATOM 719 C C . GLN A 1 96 ? -2.032 9.428 1.229 1.00 98.62 96 GLN A C 1
ATOM 721 O O . GLN A 1 96 ? -1.154 9.441 2.081 1.00 98.62 96 GLN A O 1
ATOM 726 N N . ASN A 1 97 ? -1.806 9.792 -0.032 1.00 98.19 97 ASN A N 1
ATOM 727 C CA . ASN A 1 97 ? -0.509 10.272 -0.523 1.00 98.19 97 ASN A CA 1
ATOM 728 C C . ASN A 1 97 ? 0.648 9.265 -0.353 1.00 98.19 97 ASN A C 1
ATOM 730 O O . ASN A 1 97 ? 1.797 9.671 -0.190 1.00 98.19 97 ASN A O 1
ATOM 734 N N . ASN A 1 98 ? 0.370 7.960 -0.408 1.00 98.25 98 ASN A N 1
ATOM 735 C CA . ASN A 1 98 ? 1.396 6.914 -0.423 1.00 98.25 98 ASN A CA 1
ATOM 736 C C . ASN A 1 98 ? 1.589 6.455 -1.879 1.00 98.25 98 ASN A C 1
ATOM 738 O O . ASN A 1 98 ? 0.909 5.549 -2.360 1.00 98.25 98 ASN A O 1
ATOM 742 N N . GLN A 1 99 ? 2.447 7.155 -2.628 1.00 95.94 99 GLN A N 1
ATOM 743 C CA . GLN A 1 99 ? 2.475 7.107 -4.101 1.00 95.94 99 GLN A CA 1
ATOM 744 C C . GLN A 1 99 ? 2.708 5.713 -4.698 1.00 95.94 99 GLN A C 1
ATOM 746 O O . GLN A 1 99 ? 2.202 5.442 -5.787 1.00 95.94 99 GLN A O 1
ATOM 751 N N . ASN A 1 100 ? 3.427 4.832 -3.998 1.00 95.31 100 ASN A N 1
ATOM 752 C CA . ASN A 1 100 ? 3.686 3.461 -4.440 1.00 95.31 100 ASN A CA 1
ATOM 753 C C . ASN A 1 100 ? 2.744 2.417 -3.822 1.00 95.31 100 ASN A C 1
ATOM 755 O O . ASN A 1 100 ? 2.810 1.250 -4.209 1.00 95.31 100 ASN A O 1
ATOM 759 N N . LEU A 1 101 ? 1.836 2.816 -2.925 1.00 97.94 101 LEU A N 1
ATOM 760 C CA . LEU A 1 101 ? 0.942 1.896 -2.231 1.00 97.94 101 LEU A CA 1
ATOM 761 C C . LEU A 1 101 ? -0.109 1.337 -3.192 1.00 97.94 101 LEU A C 1
ATOM 763 O O . LEU A 1 101 ? -0.993 2.061 -3.664 1.00 97.94 101 LEU A O 1
ATOM 767 N N . TYR A 1 102 ? 0.006 0.043 -3.487 1.00 96.88 102 TYR A N 1
ATOM 768 C CA . TYR A 1 102 ? -0.831 -0.657 -4.458 1.00 96.88 102 TYR A CA 1
ATOM 769 C C . TYR A 1 102 ? -1.658 -1.794 -3.849 1.00 96.88 102 TYR A C 1
ATOM 771 O O . TYR A 1 102 ? -2.644 -2.188 -4.472 1.00 96.88 102 TYR A O 1
ATOM 779 N N . SER A 1 103 ? -1.284 -2.320 -2.675 1.00 98.06 103 SER A N 1
ATOM 780 C CA . SER A 1 103 ? -2.017 -3.386 -1.976 1.00 98.06 103 SER A CA 1
ATOM 781 C C . SER A 1 103 ? -2.509 -2.938 -0.601 1.00 98.06 103 SER A C 1
ATOM 783 O O . SER A 1 103 ? -1.750 -2.446 0.229 1.00 98.06 103 SER A O 1
ATOM 785 N N . PHE A 1 104 ? -3.797 -3.161 -0.364 1.00 98.69 104 PHE A N 1
ATOM 786 C CA . PHE A 1 104 ? -4.525 -2.904 0.877 1.00 98.69 104 PHE A CA 1
ATOM 787 C C . PHE A 1 104 ? -5.049 -4.215 1.483 1.00 98.69 104 PHE A C 1
ATOM 789 O O . PHE A 1 104 ? -5.885 -4.196 2.386 1.00 98.69 104 PHE A O 1
ATOM 796 N N . CYS A 1 105 ? -4.601 -5.365 0.970 1.00 98.25 105 CYS A N 1
ATOM 797 C CA . CYS A 1 105 ? -5.171 -6.670 1.291 1.00 98.25 105 CYS A CA 1
ATOM 798 C C . CYS A 1 105 ? -5.025 -7.056 2.765 1.00 98.25 105 CYS A C 1
ATOM 800 O O . CYS A 1 105 ? -5.908 -7.740 3.291 1.00 98.25 105 CYS A O 1
ATOM 802 N N . GLY A 1 106 ? -4.010 -6.543 3.465 1.00 98.25 106 GLY A N 1
ATOM 803 C CA . GLY A 1 106 ? -3.902 -6.708 4.916 1.00 98.25 106 GLY A CA 1
ATOM 804 C C . GLY A 1 106 ? -5.082 -6.140 5.716 1.00 98.25 106 GLY A C 1
ATOM 805 O O . GLY A 1 106 ? -5.333 -6.597 6.821 1.00 98.25 106 GLY A O 1
ATOM 806 N N . LEU A 1 107 ? -5.885 -5.225 5.161 1.00 98.44 107 LEU A N 1
ATOM 807 C CA . LEU A 1 107 ? -7.060 -4.668 5.851 1.00 98.44 107 LEU A CA 1
ATOM 808 C C . LEU A 1 107 ? -8.365 -5.447 5.605 1.00 98.44 107 LEU A C 1
ATOM 810 O O . LEU A 1 107 ? -9.414 -5.069 6.128 1.00 98.44 107 LEU A O 1
ATOM 814 N N . SER A 1 108 ? -8.327 -6.532 4.829 1.00 98.06 108 SER A N 1
ATOM 815 C CA . SER A 1 108 ? -9.520 -7.310 4.446 1.00 98.06 108 SER A CA 1
ATOM 816 C C . SER A 1 108 ? -10.236 -7.999 5.616 1.00 98.06 108 SER A C 1
ATOM 818 O O . SER A 1 108 ? -11.429 -8.287 5.514 1.00 98.06 108 SER A O 1
ATOM 820 N N . SER A 1 109 ? -9.536 -8.223 6.731 1.00 97.94 109 SER A N 1
ATOM 821 C CA . SER A 1 109 ? -10.068 -8.870 7.940 1.00 97.94 109 SER A CA 1
ATOM 822 C C . SER A 1 109 ? -10.661 -7.896 8.962 1.00 97.94 109 SER A C 1
ATOM 824 O O . SER A 1 109 ? -11.239 -8.338 9.960 1.00 97.94 109 SER A O 1
ATOM 826 N N . VAL A 1 110 ? -10.517 -6.582 8.757 1.00 98.19 110 VAL A N 1
ATOM 827 C CA . VAL A 1 110 ? -11.029 -5.578 9.698 1.00 98.19 110 VAL A CA 1
ATOM 828 C C . VAL A 1 110 ? -12.550 -5.695 9.762 1.00 98.19 110 VAL A C 1
ATOM 830 O O . VAL A 1 110 ? -13.193 -5.768 8.728 1.00 98.19 110 VAL A O 1
ATOM 833 N N . THR A 1 111 ? -13.145 -5.729 10.951 1.00 96.38 111 THR A N 1
ATOM 834 C CA . THR A 1 111 ? -14.594 -5.669 11.178 1.00 96.38 111 THR A CA 1
ATOM 835 C C . THR A 1 111 ? -14.889 -5.005 12.538 1.00 96.38 111 THR A C 1
ATOM 837 O O . THR A 1 111 ? -14.111 -5.157 13.480 1.00 96.38 111 THR A O 1
ATOM 840 N N . PRO A 1 112 ? -16.014 -4.279 12.699 1.00 96.50 112 PRO A N 1
ATOM 841 C CA . PRO A 1 112 ? -16.967 -3.892 11.658 1.00 96.50 112 PRO A CA 1
ATOM 842 C C . PRO A 1 112 ? -16.337 -2.941 10.628 1.00 96.50 112 PRO A C 1
ATOM 844 O O . PRO A 1 112 ? -15.236 -2.435 10.833 1.00 96.50 112 PRO A O 1
ATOM 847 N N . ALA A 1 113 ? -17.047 -2.708 9.523 1.00 96.62 113 ALA A N 1
ATOM 848 C CA . ALA A 1 113 ? -16.630 -1.722 8.532 1.00 96.62 113 ALA A CA 1
ATOM 849 C C . ALA A 1 113 ? -16.423 -0.339 9.185 1.00 96.62 113 ALA A C 1
ATOM 851 O O . ALA A 1 113 ? -17.197 0.022 10.085 1.00 96.62 113 ALA A O 1
ATOM 852 N N . PRO A 1 114 ? -15.420 0.442 8.744 1.00 96.19 114 PRO A N 1
ATOM 853 C CA . PRO A 1 114 ? -15.239 1.807 9.207 1.00 96.19 114 PRO A CA 1
ATOM 854 C C . PRO A 1 114 ? -16.491 2.639 8.900 1.00 96.19 114 PRO A C 1
ATOM 856 O O . PRO A 1 114 ? -17.172 2.451 7.893 1.00 96.19 114 PRO A O 1
ATOM 859 N N . THR A 1 115 ? -16.804 3.574 9.788 1.00 97.00 115 THR A N 1
ATOM 860 C CA . THR A 1 115 ? -17.880 4.552 9.601 1.00 97.00 115 THR A CA 1
ATOM 861 C C . THR 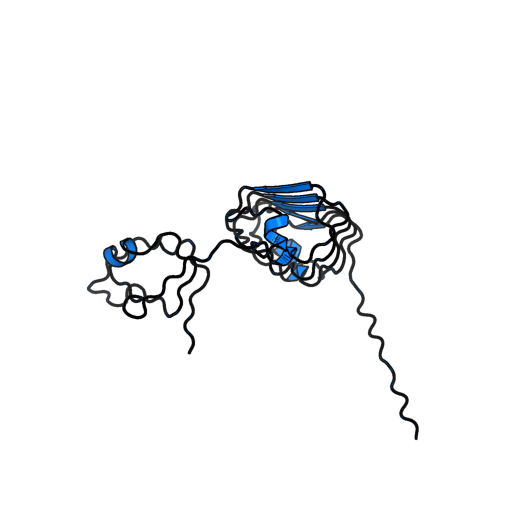A 1 115 ? -17.439 5.731 8.733 1.00 97.00 115 THR A C 1
ATOM 863 O O . THR A 1 115 ? -18.293 6.432 8.190 1.00 97.00 115 THR A O 1
ATOM 866 N N . ALA A 1 116 ? -16.127 5.945 8.591 1.00 97.38 116 ALA A N 1
ATOM 867 C CA . ALA A 1 116 ? -15.525 6.926 7.701 1.00 97.38 116 ALA A CA 1
ATOM 868 C C . ALA A 1 116 ? -14.235 6.374 7.071 1.00 97.38 116 ALA A C 1
ATOM 870 O O . ALA A 1 116 ? -13.338 5.904 7.771 1.00 97.38 116 ALA A O 1
ATOM 871 N N . GLU A 1 117 ? -14.119 6.483 5.750 1.00 97.06 117 GLU A N 1
ATOM 872 C CA . GLU A 1 117 ? -12.909 6.130 5.009 1.00 97.06 117 GLU A CA 1
ATOM 873 C C . GLU A 1 117 ? -12.458 7.291 4.126 1.00 97.06 117 GLU A C 1
ATOM 875 O O . GLU A 1 117 ? -13.268 8.014 3.544 1.00 97.06 117 GLU A O 1
ATOM 880 N N . THR A 1 118 ? -11.149 7.492 4.029 1.00 98.50 118 THR A N 1
ATOM 881 C CA . THR A 1 118 ? -10.543 8.399 3.055 1.00 98.50 118 THR A CA 1
ATOM 882 C C . THR A 1 118 ? -9.319 7.722 2.457 1.00 98.50 118 THR A C 1
ATOM 884 O O . THR A 1 118 ? -8.265 7.675 3.087 1.00 98.50 118 THR A O 1
ATOM 887 N N . ILE A 1 119 ? -9.461 7.199 1.237 1.00 98.62 119 ILE A N 1
ATOM 888 C CA . ILE A 1 119 ? -8.386 6.533 0.494 1.00 98.62 119 ILE A CA 1
ATOM 889 C C . ILE A 1 119 ? -8.171 7.281 -0.825 1.00 98.62 119 ILE A C 1
ATOM 891 O O . ILE A 1 119 ? -9.032 7.272 -1.702 1.00 98.62 119 ILE A O 1
ATOM 895 N N . SER A 1 120 ? -7.052 7.999 -0.952 1.00 98.62 120 SER A N 1
ATOM 896 C CA . SER A 1 120 ? -6.791 8.858 -2.120 1.00 98.62 120 SER A CA 1
ATOM 897 C C . SER A 1 120 ? -5.314 9.206 -2.292 1.00 98.62 120 SER A C 1
ATOM 899 O O . SER A 1 120 ? -4.617 9.423 -1.308 1.00 98.62 120 SER A O 1
ATOM 901 N N . GLY A 1 121 ? -4.847 9.406 -3.525 1.00 98.06 121 GLY A N 1
ATOM 902 C CA . GLY A 1 121 ? -3.457 9.816 -3.771 1.00 98.06 121 GLY A CA 1
ATOM 903 C C . GLY A 1 121 ? -2.439 8.685 -3.583 1.00 98.06 121 GLY A C 1
ATOM 904 O O . GLY A 1 121 ? -1.256 8.956 -3.403 1.00 98.06 121 GLY A O 1
ATOM 905 N N . ASN A 1 122 ? -2.892 7.431 -3.614 1.00 98.31 122 ASN A N 1
ATOM 906 C CA . ASN A 1 122 ? -2.045 6.238 -3.631 1.00 98.31 122 ASN A CA 1
ATOM 907 C C . ASN A 1 122 ? -1.951 5.656 -5.059 1.00 98.31 122 ASN A C 1
ATOM 909 O O . ASN A 1 122 ? -2.710 6.078 -5.941 1.00 98.31 122 ASN A O 1
ATOM 913 N N . SER A 1 123 ? -1.089 4.654 -5.292 1.00 95.81 123 SER A N 1
ATOM 914 C CA . SER A 1 123 ? -1.020 3.959 -6.596 1.00 95.81 123 SER A CA 1
ATOM 915 C C . SER A 1 123 ? -2.309 3.198 -6.924 1.00 95.81 123 SER A C 1
ATOM 917 O O . SER A 1 123 ? -2.629 3.008 -8.097 1.00 95.81 123 SER A O 1
ATOM 919 N N . PHE A 1 124 ? -3.037 2.755 -5.901 1.00 97.25 124 PHE A N 1
ATOM 920 C CA . PHE A 1 124 ? -4.362 2.152 -5.999 1.00 97.25 124 PHE A CA 1
ATOM 921 C C . PHE A 1 124 ? -5.255 2.751 -4.915 1.00 97.25 124 PHE A C 1
ATOM 923 O O . PHE A 1 124 ? -4.801 2.956 -3.798 1.00 97.25 124 PHE A O 1
ATOM 930 N N . ASN A 1 125 ? -6.509 3.079 -5.227 1.00 98.19 125 ASN A N 1
ATOM 931 C CA . ASN A 1 125 ? -7.404 3.750 -4.277 1.00 98.19 125 ASN A CA 1
ATOM 932 C C . ASN A 1 125 ? -8.744 3.000 -4.192 1.00 98.19 125 ASN A C 1
ATOM 934 O O . ASN A 1 125 ? -9.738 3.490 -4.732 1.00 98.19 125 ASN A O 1
ATOM 938 N N . PRO A 1 126 ? -8.763 1.791 -3.597 1.00 98.31 126 PRO A N 1
ATOM 939 C CA . PRO A 1 126 ? -9.989 1.021 -3.423 1.00 98.31 126 PRO A CA 1
ATOM 940 C C . PRO A 1 126 ? -10.894 1.680 -2.377 1.00 98.31 126 PRO A C 1
ATOM 942 O O . PRO A 1 126 ? -10.411 2.356 -1.468 1.00 98.31 126 PRO A O 1
ATOM 945 N N . THR A 1 127 ? -12.203 1.450 -2.465 1.00 98.31 127 THR A N 1
ATOM 946 C CA . THR A 1 127 ? -13.090 1.665 -1.310 1.00 98.31 127 THR A CA 1
ATOM 947 C C . THR A 1 127 ? -12.877 0.554 -0.284 1.00 98.31 127 THR A C 1
ATOM 949 O O . THR A 1 127 ? -12.366 -0.519 -0.615 1.00 98.31 127 THR A O 1
ATOM 952 N N . TYR A 1 128 ? -13.312 0.732 0.960 1.00 97.69 128 TYR A N 1
ATOM 953 C CA . TYR A 1 128 ? -13.255 -0.379 1.913 1.00 97.69 128 TYR A CA 1
ATOM 954 C C . TYR A 1 128 ? -14.121 -1.568 1.466 1.00 97.69 128 TYR A C 1
ATOM 956 O O . TYR A 1 128 ? -13.751 -2.723 1.681 1.00 97.69 128 TYR A O 1
ATOM 964 N N . ALA A 1 129 ? -15.239 -1.299 0.783 1.00 97.94 129 ALA A N 1
ATOM 965 C CA . ALA A 1 129 ? -16.070 -2.337 0.180 1.00 97.94 129 ALA A CA 1
ATOM 966 C C . ALA A 1 129 ? -15.301 -3.158 -0.873 1.00 97.94 129 ALA A C 1
ATOM 968 O O . ALA A 1 129 ? -15.455 -4.378 -0.917 1.00 97.94 129 ALA A O 1
ATOM 969 N N . ASP A 1 130 ? -14.442 -2.517 -1.673 1.00 98.31 130 ASP A N 1
ATOM 970 C CA . ASP A 1 130 ? -13.538 -3.211 -2.598 1.00 98.31 130 ASP A CA 1
ATOM 971 C C . ASP A 1 130 ? -12.527 -4.081 -1.841 1.00 98.31 130 ASP A C 1
ATOM 973 O O . ASP A 1 130 ? -12.322 -5.240 -2.207 1.00 98.31 130 ASP A O 1
ATOM 977 N N . ILE A 1 131 ? -11.938 -3.556 -0.757 1.00 98.19 131 ILE A N 1
ATOM 978 C CA . ILE A 1 131 ? -10.938 -4.270 0.053 1.00 98.19 131 ILE A CA 1
ATOM 979 C C . ILE A 1 131 ? -11.512 -5.587 0.591 1.00 98.19 131 ILE A C 1
ATOM 981 O O . ILE A 1 131 ? -10.921 -6.648 0.383 1.00 98.19 131 ILE A O 1
ATOM 985 N N . VAL A 1 132 ? -12.681 -5.547 1.240 1.00 96.94 132 VAL A N 1
ATOM 986 C CA . VAL A 1 132 ? -13.334 -6.761 1.770 1.00 96.94 132 VAL A CA 1
ATOM 987 C C . VAL A 1 132 ? -13.973 -7.619 0.670 1.00 96.94 132 VAL A C 1
ATOM 989 O O . VAL A 1 132 ? -14.218 -8.807 0.869 1.00 96.94 132 VAL A O 1
ATOM 992 N N . GLY A 1 133 ? -14.213 -7.039 -0.510 1.00 96.62 133 GLY A N 1
ATOM 993 C CA . GLY A 1 133 ? -14.700 -7.707 -1.718 1.00 96.62 133 GLY A CA 1
ATOM 994 C C . GLY A 1 133 ? -13.611 -8.385 -2.558 1.00 96.62 133 GLY A C 1
ATOM 995 O O . GLY A 1 133 ? -13.874 -8.726 -3.710 1.00 96.62 133 GLY A O 1
ATOM 996 N N . ALA A 1 134 ? -12.406 -8.572 -2.007 1.00 93.62 134 ALA A N 1
ATOM 997 C CA . ALA A 1 134 ? -11.229 -9.143 -2.673 1.00 93.62 134 ALA A CA 1
ATOM 998 C C . ALA A 1 134 ? -10.666 -8.320 -3.853 1.00 93.62 134 ALA A C 1
ATOM 1000 O O . ALA A 1 134 ? -9.783 -8.788 -4.570 1.00 93.62 134 ALA A O 1
ATOM 1001 N N . ASN A 1 135 ? -11.103 -7.070 -4.018 1.00 96.69 135 ASN A N 1
ATOM 1002 C CA . ASN A 1 135 ? -10.520 -6.085 -4.930 1.00 96.69 135 ASN A CA 1
ATOM 1003 C C . ASN A 1 135 ? -9.552 -5.160 -4.162 1.00 96.69 135 ASN A C 1
ATOM 1005 O O . ASN A 1 135 ? -9.633 -3.935 -4.215 1.00 96.69 135 ASN A O 1
ATOM 1009 N N . CYS A 1 136 ? -8.663 -5.767 -3.372 1.00 97.50 136 CYS A N 1
ATOM 1010 C CA . CYS A 1 136 ? -7.818 -5.075 -2.397 1.00 97.50 136 CYS A CA 1
ATOM 1011 C C . CYS A 1 136 ? -6.444 -4.647 -2.929 1.00 97.50 136 CYS A C 1
ATOM 1013 O O . CYS A 1 136 ? -5.704 -3.985 -2.206 1.00 97.50 136 CYS A O 1
ATOM 1015 N N . LYS A 1 137 ? -6.088 -4.989 -4.172 1.00 96.56 137 LYS A N 1
ATOM 1016 C CA . LYS A 1 137 ? -4.818 -4.589 -4.787 1.00 96.56 137 LYS A CA 1
ATOM 1017 C C . LYS A 1 137 ? -4.985 -4.181 -6.247 1.00 96.56 137 LYS A C 1
ATOM 1019 O O . LYS A 1 137 ? -5.886 -4.670 -6.926 1.00 96.56 137 LYS A O 1
ATOM 1024 N N . ALA A 1 138 ? -4.080 -3.333 -6.736 1.00 94.44 138 ALA A N 1
ATOM 1025 C CA . ALA A 1 138 ? -3.963 -3.049 -8.163 1.00 94.44 138 ALA A CA 1
ATOM 1026 C C . ALA A 1 138 ? -3.768 -4.347 -8.956 1.00 94.44 138 ALA A C 1
ATOM 1028 O O . ALA A 1 138 ? -3.003 -5.219 -8.539 1.00 94.44 138 ALA A O 1
ATOM 1029 N N . ALA A 1 139 ? -4.417 -4.444 -10.116 1.00 90.62 139 ALA A N 1
ATOM 1030 C CA . ALA A 1 139 ? -4.166 -5.534 -11.046 1.00 90.62 139 ALA A CA 1
ATOM 1031 C C . ALA A 1 139 ? -2.704 -5.512 -11.511 1.00 90.62 139 ALA A C 1
ATOM 1033 O O . ALA A 1 139 ? -2.138 -4.445 -11.763 1.00 90.62 139 ALA A O 1
ATOM 1034 N N . ASP A 1 140 ? -2.115 -6.697 -11.627 1.00 90.12 140 ASP A N 1
ATOM 1035 C CA . ASP A 1 140 ? -0.755 -6.851 -12.120 1.00 90.12 140 ASP A CA 1
ATOM 1036 C C . ASP A 1 140 ? -0.739 -6.763 -13.659 1.00 90.12 140 ASP A C 1
ATOM 1038 O O . ASP A 1 140 ? -1.568 -7.371 -14.342 1.00 90.12 140 ASP A O 1
ATOM 1042 N N . VAL A 1 141 ? 0.210 -6.004 -14.212 1.00 89.50 141 VAL A N 1
ATOM 1043 C CA . VAL A 1 141 ? 0.553 -6.014 -15.637 1.00 89.50 141 VAL A CA 1
ATOM 1044 C C . VAL A 1 141 ? 1.652 -7.050 -15.821 1.00 89.50 141 VAL A C 1
ATOM 1046 O O . VAL A 1 141 ? 2.815 -6.814 -15.489 1.00 89.50 141 VAL A O 1
ATOM 1049 N N . ILE A 1 142 ? 1.249 -8.217 -16.312 1.00 87.81 142 ILE A N 1
ATOM 1050 C CA . ILE A 1 142 ? 2.120 -9.378 -16.466 1.00 87.81 142 ILE A CA 1
ATOM 1051 C C . ILE A 1 142 ? 2.741 -9.360 -17.862 1.00 87.81 142 ILE A C 1
ATOM 1053 O O . ILE A 1 142 ? 2.021 -9.394 -18.862 1.00 87.81 142 ILE A O 1
ATOM 1057 N N . TYR A 1 143 ? 4.070 -9.345 -17.922 1.00 87.94 143 TYR A N 1
ATOM 1058 C CA . TYR A 1 143 ? 4.823 -9.634 -19.135 1.00 87.94 143 TYR A CA 1
ATOM 1059 C C . TYR A 1 143 ? 5.321 -11.082 -19.087 1.00 87.94 143 TYR A C 1
ATOM 1061 O O . TYR A 1 143 ? 5.935 -11.509 -18.111 1.00 87.94 143 TYR A O 1
ATOM 1069 N N . ASN A 1 144 ? 4.992 -11.837 -20.131 1.00 86.25 144 ASN A N 1
ATOM 1070 C CA . ASN A 1 144 ? 5.380 -13.230 -20.305 1.00 86.25 144 ASN A CA 1
ATOM 1071 C C . ASN A 1 144 ? 5.704 -13.437 -21.784 1.00 86.25 144 ASN A C 1
ATOM 1073 O O . ASN A 1 144 ? 4.794 -13.637 -22.598 1.00 86.25 144 ASN A O 1
ATOM 1077 N N . ASP A 1 145 ? 6.984 -13.337 -22.133 1.00 82.44 145 ASP A N 1
ATOM 1078 C CA . ASP A 1 145 ? 7.478 -13.720 -23.447 1.00 82.44 145 ASP A CA 1
ATOM 1079 C C . ASP A 1 145 ? 8.807 -14.463 -23.309 1.00 82.44 145 ASP A C 1
ATOM 1081 O O . ASP A 1 145 ? 9.885 -13.924 -23.546 1.00 82.44 145 ASP A O 1
ATOM 1085 N N . THR A 1 146 ? 8.699 -15.761 -23.022 1.00 70.75 146 THR A N 1
ATOM 1086 C CA . THR A 1 146 ? 9.836 -16.696 -22.903 1.00 70.75 146 THR A CA 1
ATOM 1087 C C . THR A 1 146 ? 10.852 -16.657 -24.059 1.00 70.75 146 THR A C 1
ATOM 1089 O O . THR A 1 146 ? 11.962 -17.175 -23.915 1.00 70.75 146 THR A O 1
ATOM 1092 N N . ALA A 1 147 ? 10.501 -16.093 -25.225 1.00 69.12 147 ALA A N 1
ATOM 1093 C CA . ALA A 1 147 ? 11.414 -15.924 -26.354 1.00 69.12 147 ALA A CA 1
ATOM 1094 C C . ALA A 1 147 ? 12.116 -14.552 -26.384 1.00 69.12 147 ALA A C 1
ATOM 1096 O O . ALA A 1 147 ? 13.194 -14.457 -26.974 1.00 69.12 147 ALA A O 1
ATOM 1097 N N . ASN A 1 148 ? 11.538 -13.519 -25.760 1.00 67.62 148 ASN A N 1
ATOM 1098 C CA . ASN A 1 148 ? 11.993 -12.126 -25.819 1.00 67.62 148 ASN A CA 1
ATOM 1099 C C . ASN A 1 148 ? 12.265 -11.476 -24.453 1.00 67.62 148 ASN A C 1
ATOM 1101 O O . ASN A 1 148 ? 12.541 -10.282 -24.421 1.00 67.62 148 ASN A O 1
ATOM 1105 N N . ASP A 1 149 ? 12.315 -12.217 -23.342 1.00 74.31 149 ASP A N 1
ATOM 1106 C CA . ASP A 1 149 ? 12.725 -11.645 -22.043 1.00 74.31 149 ASP A CA 1
ATOM 1107 C C . ASP A 1 149 ? 14.228 -11.238 -21.983 1.00 74.31 149 ASP A C 1
ATOM 1109 O O . ASP A 1 149 ? 14.781 -10.907 -20.930 1.00 74.31 149 ASP A O 1
ATOM 1113 N N . ARG A 1 150 ? 14.916 -11.268 -23.134 1.00 87.00 150 ARG A N 1
ATOM 1114 C CA . ARG A 1 150 ? 16.308 -10.863 -23.347 1.00 87.00 150 ARG A CA 1
ATOM 1115 C C . ARG A 1 150 ? 16.331 -9.590 -24.181 1.00 87.00 150 ARG A C 1
ATOM 1117 O O . ARG A 1 150 ? 16.279 -9.648 -25.405 1.00 87.00 150 ARG A O 1
ATOM 1124 N N . PHE A 1 151 ? 16.473 -8.457 -23.514 1.00 91.94 151 PHE A N 1
ATOM 1125 C CA . PHE A 1 151 ? 16.506 -7.143 -24.142 1.00 91.94 151 PHE A CA 1
ATOM 1126 C C . PHE A 1 151 ? 17.942 -6.699 -24.362 1.00 91.94 151 PHE A C 1
ATOM 1128 O O . PHE A 1 151 ? 18.747 -6.686 -23.430 1.00 91.94 151 PHE A O 1
ATOM 1135 N N . ASN A 1 152 ? 18.273 -6.305 -25.584 1.00 94.00 152 ASN A N 1
ATOM 1136 C CA . ASN A 1 152 ? 19.578 -5.766 -25.924 1.00 94.00 152 ASN A CA 1
ATOM 1137 C C . ASN A 1 152 ? 19.512 -4.388 -26.585 1.00 94.00 152 ASN A C 1
ATOM 1139 O O . ASN A 1 152 ? 20.506 -3.682 -26.555 1.00 94.00 152 ASN A O 1
ATOM 1143 N N . THR A 1 153 ? 18.374 -3.974 -27.135 1.00 95.44 153 THR A N 1
ATOM 1144 C CA . THR A 1 153 ? 18.231 -2.676 -27.803 1.00 95.44 153 THR A CA 1
ATOM 1145 C C . THR A 1 153 ? 17.138 -1.814 -27.183 1.00 95.44 153 THR A C 1
ATOM 1147 O O . THR A 1 153 ? 16.145 -2.321 -26.657 1.00 95.44 153 T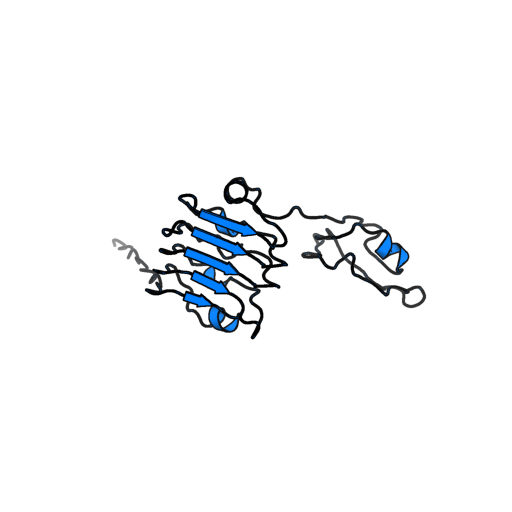HR A O 1
ATOM 1150 N N . GLN A 1 154 ? 17.275 -0.491 -27.291 1.00 96.06 154 GLN A N 1
ATOM 1151 C CA . GLN A 1 154 ? 16.248 0.445 -26.834 1.00 96.06 154 GLN A CA 1
ATOM 1152 C C . GLN A 1 154 ? 14.919 0.217 -27.564 1.00 96.06 154 GLN A C 1
ATOM 1154 O O . GLN A 1 154 ? 13.859 0.331 -26.959 1.00 96.06 154 GLN A O 1
ATOM 1159 N N . ALA A 1 155 ? 14.960 -0.177 -28.840 1.00 95.25 155 ALA A N 1
ATOM 1160 C CA . ALA A 1 155 ? 13.759 -0.485 -29.612 1.00 95.25 155 ALA A CA 1
ATOM 1161 C C . ALA A 1 155 ? 12.965 -1.672 -29.036 1.00 95.25 155 ALA A C 1
ATOM 1163 O O . ALA A 1 155 ? 11.735 -1.666 -29.093 1.00 95.25 155 ALA A O 1
ATOM 1164 N N . GLU A 1 156 ? 13.647 -2.676 -28.474 1.00 93.75 156 GLU A N 1
ATOM 1165 C CA . GLU A 1 156 ? 12.985 -3.802 -27.806 1.00 93.75 156 GLU A CA 1
ATOM 1166 C C . GLU A 1 156 ? 12.325 -3.353 -26.498 1.00 93.75 156 GLU A C 1
ATOM 1168 O O . GLU A 1 156 ? 11.176 -3.713 -26.251 1.00 93.75 156 GLU A O 1
ATOM 1173 N N . ILE A 1 157 ? 12.998 -2.507 -25.707 1.00 93.62 157 ILE A N 1
ATOM 1174 C CA . ILE A 1 157 ? 12.414 -1.922 -24.491 1.00 93.62 157 ILE A CA 1
ATOM 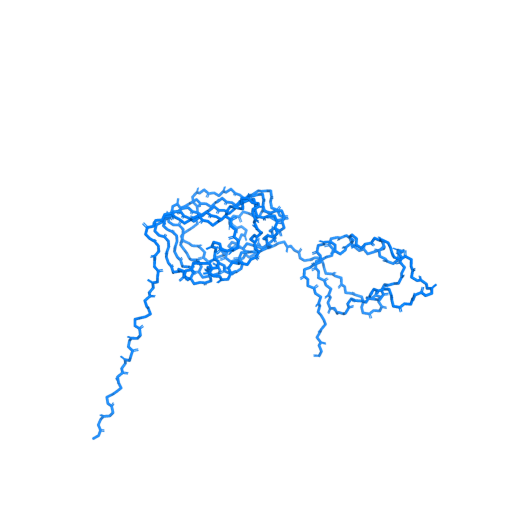1175 C C . ILE A 1 157 ? 11.202 -1.049 -24.832 1.00 93.62 157 ILE A C 1
ATOM 1177 O O . ILE A 1 157 ? 10.138 -1.196 -24.235 1.00 93.62 157 ILE A O 1
ATOM 1181 N N . ASP A 1 158 ? 11.306 -0.173 -25.828 1.00 94.31 158 ASP A N 1
ATOM 1182 C CA . ASP A 1 158 ? 10.232 0.752 -26.206 1.00 94.31 158 ASP A CA 1
ATOM 1183 C C . ASP A 1 158 ? 8.961 0.026 -26.678 1.00 94.31 158 ASP A C 1
ATOM 1185 O O . ASP A 1 158 ? 7.848 0.534 -26.483 1.00 94.31 158 ASP A O 1
ATOM 1189 N N . ALA A 1 159 ? 9.119 -1.174 -27.251 1.00 92.94 159 ALA A N 1
ATOM 1190 C CA . ALA A 1 159 ? 8.031 -2.039 -27.698 1.00 92.94 159 ALA A CA 1
ATOM 1191 C C . ALA A 1 159 ? 7.265 -2.723 -26.548 1.00 92.94 159 ALA A C 1
ATOM 1193 O O . ALA A 1 159 ? 6.167 -3.239 -26.776 1.00 92.94 159 ALA A O 1
ATOM 1194 N N . LEU A 1 160 ? 7.800 -2.712 -25.324 1.00 92.00 160 LEU A N 1
ATOM 1195 C CA . LEU A 1 160 ? 7.152 -3.319 -24.166 1.00 92.00 160 LEU A CA 1
ATOM 1196 C C . LEU A 1 160 ? 5.882 -2.569 -23.735 1.00 92.00 160 LEU A C 1
ATOM 1198 O O . LEU A 1 160 ? 5.785 -1.343 -23.903 1.00 92.00 160 LEU A O 1
ATOM 1202 N N . PRO A 1 161 ? 4.917 -3.274 -23.111 1.00 91.31 161 PRO A N 1
ATOM 1203 C CA . PRO A 1 161 ? 3.851 -2.633 -22.352 1.00 91.31 161 PRO A CA 1
ATOM 1204 C C . PRO A 1 161 ? 4.409 -1.616 -21.348 1.00 91.31 161 PRO A C 1
ATOM 1206 O O . PRO A 1 161 ? 5.487 -1.799 -20.787 1.00 91.31 161 PRO A O 1
ATOM 1209 N N . ASN A 1 162 ? 3.671 -0.533 -21.117 1.00 89.25 162 ASN A N 1
ATOM 1210 C CA . ASN A 1 162 ? 3.988 0.376 -20.018 1.00 89.25 162 ASN A CA 1
ATOM 1211 C C . ASN A 1 162 ? 3.591 -0.258 -18.681 1.00 89.25 162 ASN A C 1
ATOM 1213 O O . ASN A 1 162 ? 2.692 -1.099 -18.638 1.00 89.25 162 ASN A O 1
ATOM 1217 N N . ASP A 1 163 ? 4.221 0.214 -17.605 1.00 87.25 163 ASP A N 1
ATOM 1218 C CA . ASP A 1 163 ? 3.865 -0.119 -16.225 1.00 87.25 163 ASP A CA 1
ATOM 1219 C C . ASP A 1 163 ? 3.850 -1.628 -15.932 1.00 87.25 163 ASP A C 1
ATOM 1221 O O . ASP A 1 163 ? 3.017 -2.096 -15.158 1.00 87.25 163 ASP A O 1
ATOM 1225 N N . ILE A 1 164 ? 4.767 -2.396 -16.536 1.00 91.81 164 ILE A N 1
ATOM 1226 C CA . ILE A 1 164 ? 4.929 -3.825 -16.232 1.00 91.81 164 ILE A CA 1
ATOM 1227 C C . ILE A 1 164 ? 5.192 -3.969 -14.734 1.00 91.81 164 ILE A C 1
ATOM 1229 O O . ILE A 1 164 ? 6.110 -3.345 -14.201 1.00 91.81 164 ILE A O 1
ATOM 1233 N N . THR A 1 165 ? 4.398 -4.801 -14.061 1.00 91.88 165 THR A N 1
ATOM 1234 C CA . THR A 1 165 ? 4.528 -5.044 -12.620 1.00 91.88 165 THR A CA 1
ATOM 1235 C C . THR A 1 165 ? 5.093 -6.418 -12.300 1.00 91.88 165 THR A C 1
ATOM 1237 O O . THR A 1 165 ? 5.645 -6.588 -11.215 1.00 91.88 165 THR A O 1
ATOM 1240 N N . HIS A 1 166 ? 4.975 -7.384 -13.211 1.00 91.25 166 HIS A N 1
ATOM 1241 C CA . HIS A 1 166 ? 5.458 -8.745 -13.005 1.00 91.25 166 HIS A CA 1
ATOM 1242 C C . HIS A 1 166 ? 6.017 -9.332 -14.304 1.00 91.25 166 HIS A C 1
ATOM 1244 O O . HIS A 1 166 ? 5.389 -9.211 -15.360 1.00 91.25 166 HIS A O 1
ATOM 1250 N N . ILE A 1 167 ? 7.175 -9.983 -14.209 1.00 90.50 167 ILE A N 1
ATOM 1251 C CA . ILE A 1 167 ? 7.770 -10.795 -15.277 1.00 90.50 167 ILE A CA 1
ATOM 1252 C C . ILE A 1 167 ? 7.784 -12.248 -14.805 1.00 90.50 167 ILE A C 1
ATOM 1254 O O . ILE A 1 167 ? 8.306 -12.537 -13.729 1.00 90.50 167 ILE A O 1
ATOM 1258 N N . THR A 1 168 ? 7.200 -13.147 -15.599 1.00 87.19 168 THR A N 1
ATOM 1259 C CA . THR A 1 168 ? 6.935 -14.542 -15.194 1.00 87.19 168 THR A CA 1
ATOM 1260 C C . THR A 1 168 ? 8.119 -15.490 -15.316 1.00 87.19 168 THR A C 1
ATOM 1262 O O . THR A 1 168 ? 7.963 -16.668 -15.014 1.00 87.19 168 THR A O 1
ATOM 1265 N N . ASP A 1 169 ? 9.255 -15.018 -15.822 1.00 85.81 169 ASP A N 1
ATOM 1266 C CA . ASP A 1 169 ? 10.463 -15.816 -16.016 1.00 85.81 169 ASP A CA 1
ATOM 1267 C C . ASP A 1 169 ? 11.710 -14.985 -15.659 1.00 85.81 169 ASP A C 1
ATOM 1269 O O . ASP A 1 169 ? 11.763 -14.356 -14.599 1.00 85.81 169 ASP A O 1
ATOM 1273 N N . GLU A 1 170 ? 12.742 -14.998 -16.499 1.00 86.06 170 GLU A N 1
ATOM 1274 C CA . GLU A 1 170 ? 14.003 -14.291 -16.279 1.00 86.06 170 GLU A CA 1
ATOM 1275 C C . GLU A 1 170 ? 14.004 -12.958 -17.031 1.00 86.06 170 GLU A C 1
ATOM 1277 O O . GLU A 1 170 ? 13.708 -12.937 -18.213 1.00 86.06 170 GLU A O 1
ATOM 1282 N N . LEU A 1 171 ? 14.416 -11.859 -16.394 1.00 90.25 171 LEU A N 1
ATOM 1283 C CA . LEU A 1 171 ? 14.669 -10.588 -17.082 1.00 90.25 171 LEU A CA 1
ATOM 1284 C C . LEU A 1 171 ? 16.168 -10.440 -17.386 1.00 90.25 171 LEU A C 1
ATOM 1286 O O . LEU A 1 171 ? 16.967 -10.218 -16.474 1.00 90.25 171 LEU A O 1
ATOM 1290 N N . ILE A 1 172 ? 16.554 -10.502 -18.664 1.00 89.19 172 ILE A N 1
ATOM 1291 C CA . ILE A 1 172 ? 17.937 -10.282 -19.118 1.00 89.19 172 ILE A CA 1
ATOM 1292 C C . ILE A 1 172 ? 18.021 -8.950 -19.872 1.00 89.19 172 ILE A C 1
ATOM 1294 O O . ILE A 1 172 ? 17.295 -8.734 -20.838 1.00 89.19 172 ILE A O 1
ATOM 1298 N N . ILE A 1 173 ? 18.953 -8.076 -19.477 1.00 91.38 173 ILE A N 1
ATOM 1299 C CA . ILE A 1 173 ? 19.170 -6.759 -20.101 1.00 91.38 173 ILE A CA 1
ATOM 1300 C C . ILE A 1 173 ? 20.643 -6.596 -20.503 1.00 91.38 173 ILE A C 1
ATOM 1302 O O . ILE A 1 173 ? 21.541 -6.789 -19.684 1.00 91.38 173 ILE A O 1
ATOM 1306 N N . GLY A 1 174 ? 20.890 -6.190 -21.751 1.00 90.56 174 GLY A N 1
ATOM 1307 C CA . GLY A 1 174 ? 22.199 -5.757 -22.250 1.00 90.56 174 GLY A CA 1
ATOM 1308 C C . GLY A 1 174 ? 23.240 -6.872 -22.387 1.00 90.56 174 GLY A C 1
ATOM 1309 O O . GLY A 1 174 ? 24.412 -6.657 -22.079 1.00 90.56 174 GLY A O 1
ATOM 1310 N N . LEU A 1 175 ? 22.824 -8.067 -22.816 1.00 88.44 175 LEU A N 1
ATOM 1311 C CA . LEU A 1 175 ? 23.677 -9.257 -22.891 1.00 88.44 175 LEU A CA 1
ATOM 1312 C C . LEU A 1 175 ? 24.849 -9.145 -23.889 1.00 88.44 175 LEU A C 1
ATOM 1314 O O . LEU A 1 175 ? 25.932 -9.671 -23.630 1.00 88.44 175 LEU A O 1
ATOM 1318 N N . ASP A 1 176 ? 24.639 -8.502 -25.035 1.00 90.94 176 ASP A N 1
ATOM 1319 C CA . ASP A 1 176 ? 25.630 -8.303 -26.091 1.00 90.94 176 ASP A CA 1
ATOM 1320 C C . ASP A 1 176 ? 26.048 -6.831 -26.168 1.00 90.94 176 ASP A C 1
ATOM 1322 O O . ASP A 1 176 ? 25.373 -5.987 -26.760 1.00 90.94 176 ASP A O 1
ATOM 1326 N N . ALA A 1 177 ? 27.224 -6.534 -25.613 1.00 89.56 177 ALA A N 1
ATOM 1327 C CA . ALA A 1 177 ? 27.796 -5.192 -25.603 1.00 89.56 177 ALA A CA 1
ATOM 1328 C C . ALA A 1 177 ? 28.073 -4.614 -27.006 1.00 89.56 177 ALA A C 1
ATOM 1330 O O . ALA A 1 177 ? 28.212 -3.400 -27.131 1.00 89.56 177 ALA A O 1
ATOM 1331 N N . ALA A 1 178 ? 28.172 -5.440 -28.056 1.00 93.88 178 ALA A N 1
ATOM 1332 C CA . ALA A 1 178 ? 28.384 -4.949 -29.418 1.00 93.88 178 ALA A CA 1
ATOM 1333 C C . ALA A 1 178 ? 27.115 -4.343 -30.032 1.00 93.88 178 ALA A C 1
ATOM 1335 O O . ALA A 1 178 ? 27.208 -3.513 -30.937 1.00 93.88 178 ALA A O 1
ATOM 1336 N N . THR A 1 179 ? 25.947 -4.767 -29.553 1.00 91.50 179 THR A N 1
ATOM 1337 C CA . THR A 1 179 ? 24.639 -4.346 -30.063 1.00 91.50 179 THR A CA 1
ATOM 1338 C C . THR A 1 179 ? 23.810 -3.602 -29.016 1.00 91.50 179 THR A C 1
ATOM 1340 O O . THR A 1 179 ? 22.697 -3.190 -29.324 1.00 91.50 179 THR A O 1
ATOM 1343 N N . ASN A 1 180 ? 24.343 -3.411 -27.802 1.00 95.69 180 ASN A N 1
ATOM 1344 C CA . ASN A 1 180 ? 23.622 -2.765 -26.712 1.00 95.69 180 ASN A CA 1
ATOM 1345 C C . ASN A 1 180 ? 23.560 -1.243 -26.881 1.00 95.69 180 ASN A C 1
ATOM 1347 O O . ASN A 1 180 ? 24.589 -0.568 -26.807 1.00 95.69 180 ASN A O 1
ATOM 1351 N N . ASP A 1 181 ? 22.349 -0.714 -27.065 1.00 96.44 181 ASP A N 1
ATOM 1352 C CA . ASP A 1 181 ? 22.053 0.722 -27.130 1.00 96.44 181 ASP A CA 1
ATOM 1353 C C . ASP A 1 181 ? 20.968 1.175 -26.133 1.00 96.44 181 ASP A C 1
ATOM 1355 O O . ASP A 1 181 ? 20.438 2.279 -26.263 1.00 96.44 181 ASP A O 1
ATOM 1359 N N . ILE A 1 182 ? 20.664 0.357 -25.116 1.00 96.56 182 ILE A N 1
ATOM 1360 C CA . ILE A 1 182 ? 19.662 0.671 -24.088 1.00 96.56 182 ILE A CA 1
ATOM 1361 C C . ILE A 1 182 ? 20.115 1.879 -23.257 1.00 96.56 182 ILE A C 1
ATOM 1363 O O . ILE A 1 182 ? 21.183 1.873 -22.638 1.00 96.56 182 ILE A O 1
ATOM 1367 N N . THR A 1 183 ? 19.267 2.903 -23.196 1.00 95.94 183 THR A N 1
ATOM 1368 C CA . THR A 1 183 ? 19.474 4.128 -22.409 1.00 95.94 183 THR A CA 1
ATOM 1369 C C . THR A 1 183 ? 18.315 4.452 -21.467 1.00 95.94 183 THR A C 1
ATOM 1371 O O . THR A 1 183 ? 18.504 5.248 -20.546 1.00 95.94 183 THR A O 1
ATOM 1374 N N . ASP A 1 184 ? 17.144 3.842 -21.660 1.00 95.75 184 ASP A N 1
ATOM 1375 C CA . ASP A 1 184 ? 15.951 4.041 -20.842 1.00 95.75 184 ASP A CA 1
ATOM 1376 C C . ASP A 1 184 ? 15.287 2.701 -20.487 1.00 95.75 184 ASP A C 1
ATOM 1378 O O . ASP A 1 184 ? 14.941 1.911 -21.361 1.00 95.75 184 ASP A O 1
ATOM 1382 N N . LEU A 1 185 ? 15.079 2.475 -19.186 1.00 94.50 185 LEU A N 1
ATOM 1383 C CA . LEU A 1 185 ? 14.402 1.307 -18.605 1.00 94.50 185 LEU A CA 1
ATOM 1384 C C . LEU A 1 185 ? 13.075 1.685 -17.923 1.00 94.50 185 LEU A C 1
ATOM 1386 O O . LEU A 1 185 ? 12.543 0.923 -17.113 1.00 94.50 185 LEU A O 1
ATOM 1390 N N . SER A 1 186 ? 12.521 2.861 -18.232 1.00 93.62 186 SER A N 1
ATOM 1391 C CA . SER A 1 186 ? 11.306 3.408 -17.614 1.00 93.62 186 SER A CA 1
ATOM 1392 C C . SER A 1 186 ? 10.088 2.481 -17.699 1.00 93.62 186 SER A C 1
ATOM 1394 O O . SER A 1 186 ? 9.229 2.514 -16.814 1.00 93.62 186 SER A O 1
ATOM 1396 N N . LYS A 1 187 ? 10.046 1.586 -18.692 1.00 92.56 187 LYS A N 1
ATOM 1397 C CA . LYS A 1 187 ? 9.033 0.525 -18.841 1.00 92.56 187 LYS A CA 1
ATOM 1398 C C . LYS A 1 187 ? 8.928 -0.402 -17.628 1.00 92.56 187 LYS A C 1
ATOM 1400 O O . LYS A 1 187 ? 7.838 -0.877 -17.323 1.00 92.56 187 LYS A O 1
ATOM 1405 N N . PHE A 1 188 ? 10.034 -0.604 -16.913 1.00 91.69 188 PHE A N 1
ATOM 1406 C CA . PHE A 1 188 ? 10.111 -1.436 -15.711 1.00 91.69 188 PHE A CA 1
ATOM 1407 C C . PHE A 1 188 ? 10.015 -0.629 -14.411 1.00 91.69 188 PHE A C 1
ATOM 1409 O O . PHE A 1 188 ? 10.214 -1.174 -13.331 1.00 91.69 188 PHE A O 1
ATOM 1416 N N . SER A 1 189 ? 9.693 0.667 -14.469 1.00 90.31 189 SER A N 1
ATOM 1417 C CA . SER A 1 189 ? 9.617 1.522 -13.271 1.00 90.31 189 SER A CA 1
ATOM 1418 C C . SER A 1 189 ? 8.550 1.092 -12.253 1.00 90.31 189 SER A C 1
ATOM 1420 O O . SER A 1 189 ? 8.586 1.529 -11.104 1.00 90.31 189 SER A O 1
ATOM 1422 N N . LYS A 1 190 ? 7.600 0.243 -12.664 1.00 90.88 190 LYS A N 1
ATOM 1423 C CA . LYS A 1 190 ? 6.559 -0.345 -11.811 1.00 90.88 190 LYS A CA 1
ATOM 1424 C C . LYS A 1 190 ? 6.781 -1.826 -11.516 1.00 90.88 190 LYS A C 1
ATOM 1426 O O . LYS A 1 190 ? 5.907 -2.431 -10.897 1.00 90.88 190 LYS A O 1
ATOM 1431 N N . LEU A 1 191 ? 7.917 -2.390 -11.925 1.00 92.00 191 LEU A N 1
ATOM 1432 C CA . LEU A 1 191 ? 8.232 -3.800 -11.736 1.00 92.00 191 LEU A CA 1
ATOM 1433 C C . LEU A 1 191 ? 8.360 -4.102 -10.240 1.00 92.00 191 LEU A C 1
ATOM 1435 O O . LEU A 1 191 ? 9.119 -3.449 -9.527 1.00 92.00 191 LEU A O 1
ATOM 1439 N N . ARG A 1 192 ? 7.579 -5.074 -9.768 1.00 88.50 192 ARG A N 1
ATOM 1440 C CA . ARG A 1 192 ? 7.510 -5.490 -8.358 1.00 88.50 192 ARG A CA 1
ATOM 1441 C C . ARG A 1 192 ? 8.137 -6.857 -8.145 1.00 88.50 192 ARG A C 1
ATOM 1443 O O . ARG A 1 192 ? 8.644 -7.120 -7.063 1.00 88.50 192 ARG A O 1
ATOM 1450 N N . ASP A 1 193 ? 8.066 -7.712 -9.160 1.00 88.69 193 ASP A N 1
ATOM 1451 C CA . ASP A 1 193 ? 8.486 -9.101 -9.062 1.00 88.69 193 ASP A CA 1
ATOM 1452 C C . ASP A 1 193 ? 8.980 -9.637 -10.416 1.00 88.69 193 ASP A C 1
ATOM 1454 O O . ASP A 1 193 ? 8.452 -9.282 -11.476 1.00 88.69 193 ASP A O 1
ATOM 1458 N N . ILE A 1 194 ? 10.008 -10.479 -10.355 1.00 89.31 194 ILE A N 1
ATOM 1459 C CA . ILE A 1 194 ? 10.600 -11.212 -11.478 1.00 89.31 194 ILE A CA 1
ATOM 1460 C C . ILE A 1 194 ? 10.760 -12.645 -10.985 1.00 89.31 194 ILE A C 1
ATOM 1462 O O . ILE A 1 194 ? 11.485 -12.873 -10.012 1.00 89.31 194 ILE A O 1
ATOM 1466 N N . GLY A 1 195 ? 10.142 -13.618 -11.645 1.00 76.25 195 GLY A N 1
ATOM 1467 C CA . GLY A 1 195 ? 10.329 -14.997 -11.223 1.00 76.25 195 GLY A CA 1
ATOM 1468 C C . GLY A 1 195 ? 9.830 -16.028 -12.211 1.00 76.25 195 GLY A C 1
ATOM 1469 O O . GLY A 1 195 ? 8.639 -16.065 -12.480 1.00 76.25 195 GLY A O 1
ATOM 1470 N N . GLY A 1 196 ? 10.740 -16.915 -12.624 1.00 57.81 196 GLY A N 1
ATOM 1471 C CA . GLY A 1 196 ? 10.465 -18.200 -13.265 1.00 57.81 196 GLY A CA 1
ATOM 1472 C C . GLY A 1 196 ? 10.498 -19.353 -12.264 1.00 57.81 196 GLY A C 1
ATOM 1473 O O . GLY A 1 196 ? 11.266 -19.355 -11.297 1.00 57.81 196 GLY A O 1
ATOM 1474 N N . VAL A 1 197 ? 9.650 -20.354 -12.490 1.00 47.50 197 VAL A N 1
ATOM 1475 C CA . VAL A 1 197 ? 9.697 -21.622 -11.754 1.00 47.50 197 VAL A CA 1
ATOM 1476 C C . VAL A 1 197 ? 10.953 -22.370 -12.216 1.00 47.50 197 VAL A C 1
ATOM 1478 O O . VAL A 1 197 ? 11.026 -22.753 -13.382 1.00 47.50 197 VAL A O 1
ATOM 1481 N N . TYR A 1 198 ? 11.939 -22.574 -11.338 1.00 43.12 198 TYR A N 1
ATOM 1482 C CA . TYR A 1 198 ? 12.948 -23.619 -11.570 1.00 43.12 198 TYR A CA 1
ATOM 1483 C C . TYR A 1 198 ? 12.324 -25.009 -11.408 1.00 43.12 198 TYR A C 1
ATOM 1485 O O . TYR A 1 198 ? 11.551 -25.198 -10.437 1.00 43.12 198 TYR A O 1
#

Sequence (198 aa):
MKKLYLLLLIFIYQLSYSQDVLIENQADLDGLTPPTTITGNLSIISDGSDDIFDLSNLGSLVTITGTLIIQNNPILSNLDDLSSLTTISGGTITIQNNQNLYSFCGLSSVTPAPTAETISGNSFNPTYADIVGANCKAADVIYNDTANDRFNTQAEIDALPNDITHITDELIIGLDAATNDITDLSKFSKLRDIGGVY

InterPro domains:
  IPR000494 Receptor L-domain [PF01030] (36-102)
  IPR036941 Receptor L-domain superfamily [G3DSA:3.80.20.20] (14-135)
  IPR051648 Cell Wall Integrity and Assembly Regulator [PTHR31018] (18-196)

Foldseek 3Di:
DDPDPPPPPPPPPQAEALEEAEAAACVSLVPDQQHQEYNYEYADHHPPPYADADNLSPLNHAEYLAEYHAEQRQNHAEPLSLLNHAEHNNLEYEHAQNANHFFDLSCLNHPDHRPYYHFYNYVDGDDNCCNVVVVGGDDAQEDEDPPLLAEAECVSLVPDDALHAEYADDRHYNPDVVRHPDDDNNSCVNHNYYDYDD

Secondary structure (DSSP, 8-state):
---------------EE-S-EEE-SHHHHHTS---SEESS-EEEE--SSS-----GGGTT--EESS-EEEE--SS--B-GGGGG--EETT-EEEEE--TT--B-GGGTT--SPPSEEEEESSS----HHHHHTT--BPPP-EE--TTT-EE-SHHHHHTSPTT--EESS--EE---TTT------GGGTT--EE----

Radius of gyration: 21.72 Å; chains: 1; bounding box: 46×57×67 Å

Organism: NCBI:txid53483

pLDDT: mean 90.57, std 14.09, range [37.41, 98.88]